Protein AF-A0A661XHS4-F1 (afdb_monomer)

Secondary structure (DSSP, 8-state):
-B------TTGGG--------GGGS-HHHHHHHHHHHTTSTTEEEEEGGGSSS-TT-SEEEEEEETTTTEEEEEEE----SHHHHHHHHHHHH--HHHHHHHHHHHHHHHHHHHHHHHHHHHHHHHHHHHTTPPSEEEE-TT-TTSEEEE----S-PPB-HHHHHHHHHHHHHHSEEEEEETTTEEEEEEE-SSHHHHHHHHHHHHHHHIIIII-GGGGGTPPPPTTHHHHHHHSPPEEGGGGGG-TTPPPGGG-SS-HHHHHHHHTTSEEEEEEE-HHHHHHHHHHTT--EEEPPHHHHHHHHHTTGGGGTBPPBTTB-EEEEETTEEEE-BHHHHHHHHTS-B-HHHHHHHHHHHHHTT-

Foldseek 3Di:
DADFADPALQQLQADFDDDDDPVPDPVVVLVVVQVVQVVDVQKHKDQCVPDSGHPLAGIWMWGADPVVRDIDIDGHHDDDDDLVVLLVVLVVVVDPVSVVVNCVVQNPNSVVVNVVVVLSVQLVVQSVCSSPDDFAWAQRSVHNVDIDGHFDPPQDWDFCLVVVQVQQVVCVVVQKGWDDFLLFKIKIKGQPPDVVRVVVSLLVSLVVCCCSPVPVCVVVVDDDDPCVVVVSVPQDWDWLVVCVSPPLFDPLVPRPHDPVVSVCCVVVSMIMIMGGHVVSLCVSLVVVVWNKDKDDLVVLVVCVVVCVVVVFFDDDPSIWMWTDQPPDIYTHGNNLVCCVRNVRTGSNSSSVVVVSSSVSVD

pLDDT: mean 84.96, std 13.33, range [40.88, 98.56]

Mean predicted aligned error: 8.97 Å

Sequence (362 aa):
MNVGMDRSNVRKVFKGPKYGDLVHQNIESVLTYVSEVNKDPNEIAIPLDFCSFSPICDILKISYSESDNVRHISFIAMKSGKVNYEMLETIDTGTRDAYLRFFDIYGKKGIKQMERFFRQKMILEKSQKLINAKPGVYENPLNPKESLIIAANEAQVHYFSDKVAQLIEKADQNEFAVDEVDNCLVIGAINAEDEKMLMLGKYDVRLYVYHSFINPETLDGAPYPPDLPEILSTIKLIDWREGFGSVILEPITLRHIPDQHLIDLLLGRKMLKFFFNPQRFVALCNDNGLKANFTTTKESNRLRSSGSTKKGLVDFDGQFIHFSFGDTTCTFAEETFHEMLFNWVRPISIIELIKQISLLRE

Structure (mmCIF, N/CA/C/O backbone):
data_AF-A0A661XHS4-F1
#
_entry.id   AF-A0A661XHS4-F1
#
loop_
_atom_site.group_PDB
_atom_site.id
_atom_site.type_symbol
_atom_site.label_atom_id
_atom_site.label_alt_id
_atom_site.label_comp_id
_atom_site.label_asym_id
_atom_site.label_entity_id
_atom_site.label_seq_id
_atom_site.pdbx_PDB_ins_code
_atom_site.Cartn_x
_atom_site.Cartn_y
_atom_site.Cartn_z
_atom_site.occupancy
_atom_site.B_iso_or_equiv
_atom_site.auth_seq_id
_atom_site.auth_comp_id
_atom_site.auth_asym_id
_atom_site.auth_atom_id
_atom_site.pdbx_PDB_model_num
ATOM 1 N N . MET A 1 1 ? 18.263 1.023 6.258 1.00 44.94 1 MET A N 1
ATOM 2 C CA . MET A 1 1 ? 17.953 0.332 4.984 1.00 44.94 1 MET A CA 1
ATOM 3 C C . MET A 1 1 ? 16.445 0.189 4.904 1.00 44.94 1 MET A C 1
ATOM 5 O O . MET A 1 1 ? 15.862 -0.106 5.942 1.00 44.94 1 MET A O 1
ATOM 9 N N . ASN A 1 2 ? 15.830 0.427 3.745 1.00 40.88 2 ASN A N 1
ATOM 10 C CA . ASN A 1 2 ? 14.377 0.291 3.593 1.00 40.88 2 ASN A CA 1
ATOM 11 C C . ASN A 1 2 ? 14.059 -1.175 3.298 1.00 40.88 2 ASN A C 1
ATOM 13 O O . ASN A 1 2 ? 14.728 -1.789 2.464 1.00 40.88 2 ASN A O 1
ATOM 17 N N . VAL A 1 3 ? 13.090 -1.743 4.010 1.00 43.62 3 VAL A N 1
ATOM 18 C CA . VAL A 1 3 ? 12.570 -3.080 3.716 1.00 43.62 3 VAL A CA 1
ATOM 19 C C . VAL A 1 3 ? 11.276 -2.890 2.943 1.00 43.62 3 VAL A C 1
ATOM 21 O O . VAL A 1 3 ? 10.225 -2.703 3.541 1.00 43.62 3 VAL A O 1
ATOM 24 N N . GLY A 1 4 ? 11.382 -2.883 1.615 1.00 45.38 4 GLY A N 1
ATOM 25 C CA . GLY A 1 4 ? 10.229 -3.024 0.733 1.00 45.38 4 GLY A CA 1
ATOM 26 C C . GLY A 1 4 ? 9.959 -4.508 0.502 1.00 45.38 4 GLY A C 1
ATOM 27 O O . GLY A 1 4 ? 10.885 -5.260 0.192 1.00 45.38 4 GLY A O 1
ATOM 28 N N . MET A 1 5 ? 8.712 -4.935 0.679 1.00 50.12 5 MET A N 1
ATOM 29 C CA . MET A 1 5 ? 8.265 -6.280 0.313 1.00 50.12 5 MET A CA 1
ATOM 30 C C . MET A 1 5 ? 7.688 -6.250 -1.091 1.00 50.12 5 MET A C 1
ATOM 32 O O . MET A 1 5 ? 6.797 -5.455 -1.378 1.00 50.12 5 MET A O 1
ATOM 36 N N . ASP A 1 6 ? 8.183 -7.121 -1.967 1.00 49.69 6 ASP A N 1
ATOM 37 C CA . ASP A 1 6 ? 7.707 -7.189 -3.343 1.00 49.69 6 ASP A CA 1
ATOM 38 C C . ASP A 1 6 ? 7.223 -8.601 -3.688 1.00 49.69 6 ASP A C 1
ATOM 40 O O . ASP A 1 6 ? 8.016 -9.535 -3.817 1.00 49.69 6 ASP A O 1
ATOM 44 N N . ARG A 1 7 ? 5.900 -8.740 -3.832 1.00 50.38 7 ARG A N 1
ATOM 45 C CA . ARG A 1 7 ? 5.213 -9.989 -4.200 1.00 50.38 7 ARG A CA 1
ATOM 46 C C . ARG A 1 7 ? 5.146 -10.233 -5.703 1.00 50.38 7 ARG A C 1
ATOM 48 O O . ARG A 1 7 ? 4.702 -11.300 -6.117 1.00 50.38 7 ARG A O 1
ATOM 55 N N . SER A 1 8 ? 5.546 -9.267 -6.531 1.00 52.97 8 SER A N 1
ATOM 56 C CA . SER A 1 8 ? 5.466 -9.412 -7.981 1.00 52.97 8 SER A CA 1
ATOM 57 C C . SER A 1 8 ? 6.845 -9.335 -8.619 1.00 52.97 8 SER A C 1
ATOM 59 O O . SER A 1 8 ? 7.684 -8.497 -8.295 1.00 52.97 8 SER A O 1
ATOM 61 N N . ASN A 1 9 ? 7.056 -10.166 -9.628 1.00 48.72 9 ASN A N 1
ATOM 62 C CA . ASN A 1 9 ? 8.281 -10.122 -10.412 1.00 48.72 9 ASN A CA 1
ATOM 63 C C . ASN A 1 9 ? 8.428 -8.824 -11.236 1.00 48.72 9 ASN A C 1
ATOM 65 O O . ASN A 1 9 ? 9.534 -8.496 -11.659 1.00 48.72 9 ASN A O 1
ATOM 69 N N . VAL A 1 10 ? 7.336 -8.072 -11.436 1.00 50.47 10 VAL A N 1
ATOM 70 C CA . VAL A 1 10 ? 7.267 -6.885 -12.309 1.00 50.47 10 VAL A CA 1
ATOM 71 C C . VAL A 1 10 ? 7.487 -5.564 -11.549 1.00 50.47 10 VAL A C 1
ATOM 73 O O . VAL A 1 10 ? 8.051 -4.624 -12.106 1.00 50.47 10 VAL A O 1
ATOM 76 N N . ARG A 1 11 ? 7.119 -5.473 -10.264 1.00 52.72 11 ARG A N 1
ATOM 77 C CA . ARG A 1 11 ? 7.291 -4.263 -9.422 1.00 52.72 11 ARG A CA 1
ATOM 78 C C . ARG A 1 11 ? 8.763 -3.863 -9.222 1.00 52.72 11 ARG A C 1
ATOM 80 O O . ARG A 1 11 ? 9.046 -2.670 -9.171 1.00 52.72 11 ARG A O 1
ATOM 87 N N . LYS A 1 12 ? 9.716 -4.803 -9.283 1.00 55.41 12 LYS A N 1
ATOM 88 C CA . LYS A 1 12 ? 11.186 -4.557 -9.263 1.00 55.41 12 LYS A CA 1
ATOM 89 C C . LYS A 1 12 ? 11.693 -3.664 -10.396 1.00 55.41 12 LYS A C 1
ATOM 91 O O . LYS A 1 12 ? 12.846 -3.233 -10.400 1.00 55.41 12 LYS A O 1
ATOM 96 N N . VAL A 1 13 ? 10.843 -3.430 -11.388 1.00 53.72 13 VAL A N 1
ATOM 97 C CA . VAL A 1 13 ? 11.134 -2.614 -12.556 1.00 53.72 13 VAL A CA 1
ATOM 98 C C . VAL A 1 13 ? 10.676 -1.166 -12.339 1.00 53.72 13 VAL A C 1
ATOM 100 O O . VAL A 1 13 ? 11.161 -0.287 -13.042 1.00 53.72 13 VAL A O 1
ATOM 103 N N . PHE A 1 14 ? 9.799 -0.884 -11.367 1.00 54.88 14 PHE A N 1
ATOM 104 C CA . PHE A 1 14 ? 9.148 0.411 -11.137 1.00 54.88 14 PHE A CA 1
ATOM 105 C C . PHE A 1 14 ? 10.112 1.551 -10.740 1.00 54.88 14 PHE A C 1
ATOM 107 O O . PHE A 1 14 ? 11.071 1.349 -10.001 1.00 54.88 14 PHE A O 1
ATOM 114 N N . LYS A 1 15 ? 9.860 2.778 -11.229 1.00 54.12 15 LYS A N 1
ATOM 115 C CA . LYS A 1 15 ? 10.750 3.949 -11.053 1.00 54.12 15 LYS A CA 1
ATOM 116 C C . LYS A 1 15 ? 10.073 5.183 -10.436 1.00 54.12 15 LYS A C 1
ATOM 118 O O . LYS A 1 15 ? 10.659 6.266 -10.447 1.00 54.12 15 LYS A O 1
ATOM 123 N N . GLY A 1 16 ? 8.859 5.065 -9.910 1.00 51.91 16 GLY A N 1
ATOM 124 C CA . GLY A 1 16 ? 8.064 6.250 -9.580 1.00 51.91 16 GLY A CA 1
ATOM 125 C C . GLY A 1 16 ? 7.388 6.827 -10.829 1.00 51.91 16 GLY A C 1
ATOM 126 O O . GLY A 1 16 ? 7.89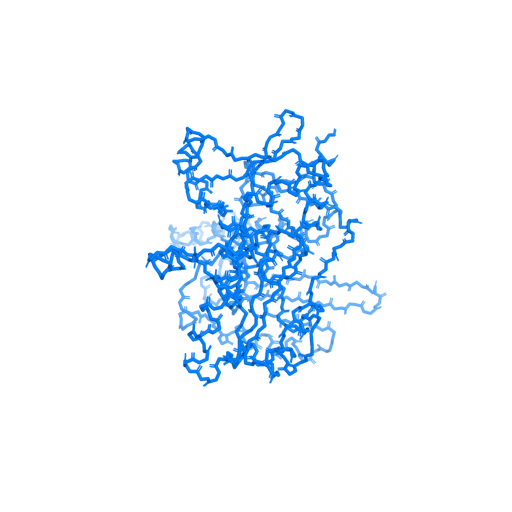6 6.639 -11.943 1.00 51.91 16 GLY A O 1
ATOM 127 N N . PRO A 1 17 ? 6.273 7.560 -10.680 1.00 47.16 17 PRO A N 1
ATOM 128 C CA . PRO A 1 17 ? 5.723 8.322 -11.787 1.00 47.16 17 PRO A CA 1
ATOM 129 C C . PRO A 1 17 ? 6.776 9.328 -12.251 1.00 47.16 17 PRO A C 1
ATOM 131 O O . PRO A 1 17 ? 7.331 10.105 -11.469 1.00 47.16 17 PRO A O 1
ATOM 134 N N . LYS A 1 18 ? 7.079 9.307 -13.546 1.00 49.72 18 LYS A N 1
ATOM 135 C CA . LYS A 1 18 ? 7.902 10.342 -14.157 1.00 49.72 18 LYS A CA 1
ATOM 136 C C . LYS A 1 18 ? 7.344 10.730 -15.508 1.00 49.72 18 LYS A C 1
ATOM 138 O O . LYS A 1 18 ? 8.062 10.648 -16.496 1.00 49.72 18 LYS A O 1
ATOM 143 N N . TYR A 1 19 ? 6.082 11.146 -15.544 1.00 52.75 19 TYR A N 1
ATOM 144 C CA 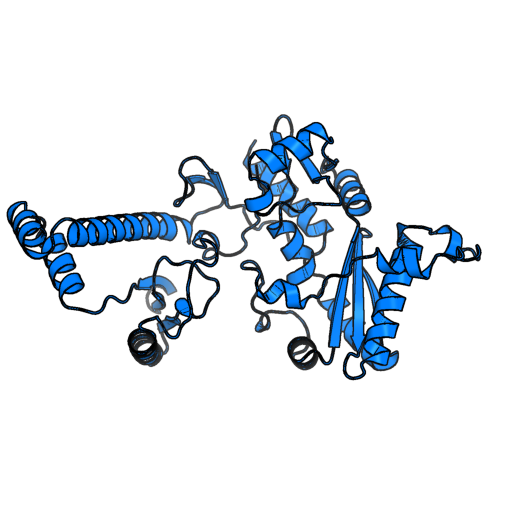. TYR A 1 19 ? 5.442 11.480 -16.806 1.00 52.75 19 TYR A CA 1
ATOM 145 C C . TYR A 1 19 ? 4.517 12.684 -16.725 1.00 52.75 19 TYR A C 1
ATOM 147 O O . TYR A 1 19 ? 3.862 12.915 -15.714 1.00 52.75 19 TYR A O 1
ATOM 155 N N . GLY A 1 20 ? 4.553 13.459 -17.811 1.00 56.84 20 GLY A N 1
ATOM 156 C CA . GLY A 1 20 ? 3.547 14.458 -18.141 1.00 56.84 20 GLY A CA 1
ATOM 157 C C . GLY A 1 20 ? 2.349 13.808 -18.827 1.00 56.84 20 GLY A C 1
ATOM 158 O O . GLY A 1 20 ? 2.354 12.606 -19.099 1.00 56.84 20 GLY A O 1
ATOM 159 N N . ASP A 1 21 ? 1.340 14.622 -19.101 1.00 61.00 21 ASP A N 1
ATOM 160 C CA . ASP A 1 21 ? 0.020 14.184 -19.546 1.00 61.00 21 ASP A CA 1
ATOM 161 C C . ASP A 1 21 ? 0.058 13.264 -20.781 1.00 61.00 21 ASP A C 1
ATOM 163 O O . ASP A 1 21 ? 0.827 13.491 -21.719 1.00 61.00 21 ASP A O 1
ATOM 167 N N . LEU A 1 22 ? -0.816 12.247 -20.802 1.00 67.56 22 LEU A N 1
ATOM 168 C CA . LEU A 1 22 ? -0.978 11.292 -21.916 1.00 67.56 22 LEU A CA 1
ATOM 169 C C . LEU A 1 22 ? -1.172 11.985 -23.273 1.00 67.56 22 LEU A C 1
ATOM 171 O O . LEU A 1 22 ? -0.738 11.470 -24.298 1.00 67.56 22 LEU A O 1
ATOM 175 N N . VAL A 1 23 ? -1.766 13.184 -23.275 1.00 68.56 23 VAL A N 1
ATOM 176 C CA . VAL A 1 23 ? -1.963 14.026 -24.469 1.00 68.56 23 VAL A CA 1
ATOM 177 C C . VAL A 1 23 ? -0.649 14.402 -25.169 1.00 68.56 23 VAL A C 1
ATOM 179 O O . VAL A 1 23 ? -0.644 14.761 -26.343 1.00 68.56 23 VAL A O 1
ATOM 182 N N . HIS A 1 24 ? 0.482 14.318 -24.467 1.00 70.38 24 HIS A N 1
ATOM 183 C CA . HIS A 1 24 ? 1.811 14.608 -25.002 1.00 70.38 24 HIS A CA 1
ATOM 184 C C . HIS A 1 24 ? 2.598 13.349 -25.395 1.00 70.38 24 HIS A C 1
ATOM 186 O O . HIS A 1 24 ? 3.785 13.445 -25.717 1.00 70.38 24 HIS A O 1
ATOM 192 N N . GLN A 1 25 ? 1.967 12.174 -25.362 1.00 74.44 25 GLN A N 1
ATOM 193 C CA . GLN A 1 25 ? 2.596 10.886 -25.649 1.00 74.44 25 GLN A CA 1
ATOM 194 C C . GLN A 1 25 ? 2.092 10.299 -26.977 1.00 74.44 25 GLN A C 1
ATOM 196 O O . GLN A 1 25 ? 1.009 10.632 -27.453 1.00 74.44 25 GLN A O 1
ATOM 201 N N . ASN A 1 26 ? 2.881 9.415 -27.601 1.00 77.69 26 ASN A N 1
ATOM 202 C CA . ASN A 1 26 ? 2.528 8.762 -28.872 1.00 77.69 26 ASN A CA 1
ATOM 203 C C . ASN A 1 26 ? 1.569 7.575 -28.654 1.00 77.69 26 ASN A C 1
ATOM 205 O O . ASN A 1 26 ? 1.864 6.432 -29.015 1.00 77.69 26 ASN A O 1
ATOM 209 N N . ILE A 1 27 ? 0.432 7.853 -28.020 1.00 84.00 27 ILE A N 1
ATOM 210 C CA . ILE A 1 27 ? -0.470 6.825 -27.503 1.00 84.00 27 ILE A CA 1
ATOM 211 C C . ILE A 1 27 ? -1.186 6.046 -28.611 1.00 84.00 27 ILE A C 1
ATOM 213 O O . ILE A 1 27 ? -1.417 4.849 -28.477 1.00 84.00 27 ILE A O 1
ATOM 217 N N . GLU A 1 28 ? -1.465 6.682 -29.749 1.00 86.88 28 GLU A N 1
ATOM 218 C CA . GLU A 1 28 ? -2.137 6.041 -30.887 1.00 86.88 28 GLU A CA 1
ATOM 219 C C . GLU A 1 28 ? -1.307 4.894 -31.477 1.00 86.88 28 GLU A C 1
ATOM 221 O O . GLU A 1 28 ? -1.837 3.816 -31.754 1.00 86.88 28 GLU A O 1
ATOM 226 N N . SER A 1 29 ? 0.010 5.091 -31.616 1.00 86.06 29 SER A N 1
ATOM 227 C CA . SER A 1 29 ? 0.913 4.042 -32.113 1.00 86.06 29 SER A CA 1
ATOM 228 C C . SER A 1 29 ? 0.974 2.855 -31.149 1.00 86.06 29 SER A C 1
ATOM 230 O O . SER A 1 29 ? 1.003 1.703 -31.580 1.00 86.06 29 SER A O 1
ATOM 232 N N . VAL A 1 30 ? 0.975 3.141 -29.843 1.00 88.00 30 VAL A N 1
ATOM 233 C CA . VAL A 1 30 ? 0.976 2.132 -28.779 1.00 88.00 30 VAL A CA 1
ATOM 234 C C . VAL A 1 30 ? -0.319 1.319 -28.810 1.00 88.00 30 VAL A C 1
ATOM 236 O O . VAL A 1 30 ? -0.269 0.093 -28.875 1.00 88.00 30 VAL A O 1
ATOM 239 N N . LEU A 1 31 ? -1.474 1.988 -28.837 1.00 90.06 31 LEU A N 1
ATOM 240 C CA . LEU A 1 31 ? -2.786 1.338 -28.875 1.00 90.06 31 LEU A CA 1
ATOM 241 C C . LEU A 1 31 ? -2.987 0.503 -30.143 1.00 90.06 31 LEU A C 1
ATOM 243 O O . LEU A 1 31 ? -3.529 -0.597 -30.065 1.00 90.06 31 LEU A O 1
ATOM 247 N N . THR A 1 32 ? -2.510 0.988 -31.291 1.00 92.06 32 THR A N 1
ATOM 248 C CA . THR A 1 32 ? -2.575 0.245 -32.559 1.00 92.06 32 THR A CA 1
ATOM 249 C C . THR A 1 32 ? -1.797 -1.066 -32.466 1.00 92.06 32 THR A C 1
ATOM 251 O O . THR A 1 32 ? -2.332 -2.122 -32.797 1.00 92.06 32 THR A O 1
ATOM 254 N N . TYR A 1 33 ? -0.558 -1.022 -31.964 1.00 91.94 33 TYR A N 1
ATOM 255 C CA . TYR A 1 33 ? 0.254 -2.226 -31.776 1.00 91.94 33 TYR A CA 1
ATOM 256 C C . TYR A 1 33 ? -0.395 -3.200 -30.786 1.00 91.94 33 TYR A C 1
ATOM 258 O O . TYR A 1 33 ? -0.509 -4.390 -31.071 1.00 91.94 33 TYR A O 1
ATOM 266 N N . VAL A 1 34 ? -0.845 -2.692 -29.634 1.00 92.50 34 VAL A N 1
ATOM 267 C CA . VAL A 1 34 ? -1.517 -3.494 -28.602 1.00 92.50 34 VAL A CA 1
ATOM 268 C C . VAL A 1 34 ? -2.748 -4.196 -29.170 1.00 92.50 34 VAL A C 1
ATOM 270 O O . VAL A 1 34 ? -2.923 -5.392 -28.956 1.00 92.50 34 VAL A O 1
ATOM 273 N N . SER A 1 35 ? -3.584 -3.470 -29.916 1.00 93.50 35 SER A N 1
ATOM 274 C CA . SER A 1 35 ? -4.792 -4.030 -30.520 1.00 93.50 35 SER A CA 1
ATOM 275 C C . SER A 1 35 ? -4.488 -5.099 -31.562 1.00 93.50 35 SER A C 1
ATOM 277 O O . SER A 1 35 ? -5.317 -5.985 -31.740 1.00 93.50 35 SER A O 1
ATOM 279 N N . GLU A 1 36 ? -3.362 -5.010 -32.272 1.00 94.25 36 GLU A N 1
ATOM 280 C CA . GLU A 1 36 ? -2.962 -6.029 -33.241 1.00 94.25 36 GLU A CA 1
ATOM 281 C C . GLU A 1 36 ? -2.479 -7.300 -32.541 1.00 94.25 36 GLU A C 1
ATOM 283 O O . GLU A 1 36 ? -2.953 -8.385 -32.859 1.00 94.25 36 GLU A O 1
ATOM 288 N N . VAL A 1 37 ? -1.594 -7.162 -31.547 1.00 93.50 37 VAL A N 1
ATOM 289 C CA . VAL A 1 37 ? -1.070 -8.301 -30.777 1.00 93.50 37 VAL A CA 1
ATOM 290 C C . VAL A 1 37 ? -2.188 -9.037 -30.039 1.00 93.50 37 VAL A C 1
ATOM 292 O O . VAL A 1 37 ? -2.245 -10.259 -30.084 1.00 93.50 37 VAL A O 1
ATOM 295 N N . ASN A 1 38 ? -3.128 -8.308 -29.432 1.00 93.75 38 ASN A N 1
ATOM 296 C CA . ASN A 1 38 ? -4.231 -8.898 -28.663 1.00 93.75 38 ASN A CA 1
ATOM 297 C C . ASN A 1 38 ? -5.284 -9.629 -29.517 1.00 93.75 38 ASN A C 1
ATOM 299 O O . ASN A 1 38 ? -6.257 -10.140 -28.965 1.00 93.75 38 ASN A O 1
ATOM 303 N N . LYS A 1 39 ? -5.139 -9.670 -30.850 1.00 95.12 39 LYS A N 1
ATOM 304 C CA . LYS A 1 39 ? -5.953 -10.548 -31.708 1.00 95.12 39 LYS A CA 1
ATOM 305 C C . LYS A 1 39 ? -5.531 -12.011 -31.596 1.00 95.12 39 LYS A C 1
ATOM 307 O O . LYS A 1 39 ? -6.350 -12.885 -31.872 1.00 95.12 39 LYS A O 1
ATOM 312 N N . ASP A 1 40 ? -4.275 -12.271 -31.236 1.00 92.94 40 ASP A N 1
ATOM 313 C CA . ASP A 1 40 ? -3.778 -13.622 -31.004 1.00 92.94 40 ASP A CA 1
ATOM 314 C C . ASP A 1 40 ? -4.178 -14.080 -29.589 1.00 92.94 40 ASP A C 1
ATOM 316 O O . ASP A 1 40 ? -3.799 -13.430 -28.614 1.00 92.94 40 ASP A O 1
ATOM 320 N N . PRO A 1 41 ? -4.924 -15.190 -29.432 1.00 90.56 41 PRO A N 1
ATOM 321 C CA . PRO A 1 41 ? -5.321 -15.691 -28.115 1.00 90.56 41 PRO A CA 1
ATOM 322 C C . PRO A 1 41 ? -4.142 -16.129 -27.230 1.00 90.56 41 PRO A C 1
ATOM 324 O O . PRO A 1 41 ? -4.313 -16.252 -26.017 1.00 90.56 41 PRO A O 1
ATOM 327 N N . ASN A 1 42 ? -2.960 -16.363 -27.807 1.00 90.88 42 ASN A N 1
ATOM 328 C CA . ASN A 1 42 ? -1.751 -16.741 -27.079 1.00 90.88 42 ASN A CA 1
ATOM 329 C C . ASN A 1 42 ? -0.874 -15.545 -26.701 1.00 90.88 42 ASN A C 1
ATOM 331 O O . ASN A 1 42 ? 0.166 -15.726 -26.061 1.00 90.88 42 ASN A O 1
ATOM 335 N N . GLU A 1 43 ? -1.263 -14.326 -27.073 1.00 91.81 43 GLU A N 1
ATOM 336 C CA . GLU A 1 43 ? -0.501 -13.123 -26.774 1.00 91.81 43 GLU A CA 1
ATOM 337 C C . GLU A 1 43 ? -1.353 -12.091 -26.040 1.00 91.81 43 GLU A C 1
ATOM 339 O O . GLU A 1 43 ? -2.532 -11.890 -26.308 1.00 91.81 43 GLU A O 1
ATOM 344 N N . ILE A 1 44 ? -0.727 -11.392 -25.098 1.00 92.62 44 ILE A N 1
ATOM 345 C CA . ILE A 1 44 ? -1.308 -10.210 -24.477 1.00 92.62 44 ILE A CA 1
ATOM 346 C C . ILE A 1 44 ? -0.271 -9.095 -24.430 1.00 92.62 44 ILE A C 1
ATOM 348 O O . ILE A 1 44 ? 0.812 -9.230 -23.865 1.00 92.62 44 ILE A O 1
ATOM 352 N N . ALA A 1 45 ? -0.613 -7.972 -25.038 1.00 91.06 45 ALA A N 1
ATOM 353 C CA . ALA A 1 45 ? 0.084 -6.709 -24.967 1.00 91.06 45 ALA A CA 1
ATOM 354 C C . ALA A 1 45 ? -0.686 -5.750 -24.053 1.00 91.06 45 ALA A C 1
ATOM 356 O O . ALA A 1 45 ? -1.900 -5.570 -24.171 1.00 91.06 45 ALA A O 1
ATOM 357 N N . ILE A 1 46 ? 0.043 -5.118 -23.139 1.00 86.81 46 ILE A N 1
ATOM 358 C CA . ILE A 1 46 ? -0.469 -4.171 -22.155 1.00 86.81 46 ILE A CA 1
ATOM 359 C C . ILE A 1 46 ? 0.287 -2.852 -22.346 1.00 86.81 46 ILE A C 1
ATOM 361 O O . ILE A 1 46 ? 1.515 -2.837 -22.209 1.00 86.81 46 ILE A O 1
ATOM 365 N N . PRO A 1 47 ? -0.407 -1.747 -22.662 1.00 86.31 47 PRO A N 1
ATOM 366 C CA . PRO A 1 47 ? 0.214 -0.436 -22.752 1.00 86.31 47 PRO A CA 1
ATOM 367 C C . PRO A 1 47 ? 0.571 0.051 -21.346 1.00 86.31 47 PRO A C 1
ATOM 369 O O . PRO A 1 47 ? -0.293 0.174 -20.479 1.00 86.31 47 PRO A O 1
ATOM 372 N N . LEU A 1 48 ? 1.852 0.320 -21.112 1.00 78.94 48 LEU A N 1
ATOM 373 C CA . LEU A 1 48 ? 2.365 0.689 -19.793 1.00 78.94 48 LEU A CA 1
ATOM 374 C C . LEU A 1 48 ? 2.241 2.184 -19.497 1.00 78.94 48 LEU A C 1
ATOM 376 O O . LEU A 1 48 ? 2.283 2.556 -18.328 1.00 78.94 48 LEU A O 1
ATOM 380 N N . ASP A 1 49 ? 2.024 3.020 -20.515 1.00 72.44 49 ASP A N 1
ATOM 381 C CA . ASP A 1 49 ? 1.824 4.469 -20.359 1.00 72.44 49 ASP A CA 1
ATOM 382 C C . ASP A 1 49 ? 0.573 4.817 -19.529 1.00 72.44 49 ASP A C 1
ATOM 384 O O . ASP A 1 49 ? 0.519 5.864 -18.886 1.00 72.44 49 ASP A O 1
ATOM 388 N N . PHE A 1 50 ? -0.420 3.920 -19.492 1.00 68.94 50 PHE A N 1
ATOM 389 C CA . PHE A 1 50 ? -1.621 4.051 -18.652 1.00 68.94 50 PHE A CA 1
ATOM 390 C C . PHE A 1 50 ? -1.445 3.483 -17.245 1.00 68.94 50 PHE A C 1
ATOM 392 O O . PHE A 1 50 ? -2.353 3.569 -16.418 1.00 68.94 50 PHE A O 1
ATOM 399 N N . CYS A 1 51 ? -0.311 2.849 -16.974 1.00 63.31 51 CYS A N 1
ATOM 400 C CA . CYS A 1 51 ? -0.057 2.218 -15.701 1.00 63.31 51 CYS A CA 1
ATOM 401 C C . CYS A 1 51 ? 0.873 3.079 -14.853 1.00 63.31 51 CYS A C 1
ATOM 403 O O . CYS A 1 51 ? 1.778 3.748 -15.343 1.00 63.31 51 CYS A O 1
ATOM 405 N N . SER A 1 52 ? 0.762 2.936 -13.537 1.00 54.38 52 SER A N 1
ATOM 406 C CA . SER A 1 52 ? 1.805 3.358 -12.604 1.00 54.38 52 SER A CA 1
ATOM 407 C C . SER A 1 52 ? 3.052 2.464 -12.697 1.00 54.38 52 SER A C 1
ATOM 409 O O . SER A 1 52 ? 3.815 2.407 -11.750 1.00 54.38 52 SER A O 1
ATOM 411 N N . PHE A 1 53 ? 3.285 1.735 -13.795 1.00 55.12 53 PHE A N 1
ATOM 412 C CA . PHE A 1 53 ? 4.468 0.896 -13.986 1.00 55.12 53 PHE A CA 1
ATOM 413 C C . PHE A 1 53 ? 5.613 1.685 -14.637 1.00 55.12 53 PHE A C 1
ATOM 415 O O . PHE A 1 53 ? 5.499 2.852 -15.002 1.00 55.12 53 PHE A O 1
ATOM 422 N N . SER A 1 54 ? 6.792 1.070 -14.668 1.00 55.41 54 SER A N 1
ATOM 423 C CA . SER A 1 54 ? 8.042 1.761 -14.961 1.00 55.41 54 SER A CA 1
ATOM 424 C C . SER A 1 54 ? 8.125 2.407 -16.352 1.00 55.41 54 SER A C 1
ATOM 426 O O . SER A 1 54 ? 7.775 1.759 -17.335 1.00 55.41 54 SER A O 1
ATOM 428 N N . PRO A 1 55 ? 8.790 3.572 -16.468 1.00 57.38 55 PRO A N 1
ATOM 429 C CA . PRO A 1 55 ? 9.216 4.211 -17.712 1.00 57.38 55 PRO A CA 1
ATOM 430 C C . PRO A 1 55 ? 10.156 3.451 -18.662 1.00 57.38 55 PRO A C 1
ATOM 432 O O . PRO A 1 55 ? 10.868 4.094 -19.445 1.00 57.38 55 PRO A O 1
ATOM 435 N N . ILE A 1 56 ? 10.346 2.141 -18.508 1.00 63.72 56 ILE A N 1
ATOM 436 C CA . ILE A 1 56 ? 11.390 1.442 -19.276 1.00 63.72 56 ILE A CA 1
ATOM 437 C C . ILE A 1 56 ? 10.973 1.278 -20.734 1.00 63.72 56 ILE A C 1
ATOM 439 O O . ILE A 1 56 ? 11.817 1.394 -21.625 1.00 63.72 56 ILE A O 1
ATOM 443 N N . CYS A 1 57 ? 9.689 1.051 -20.970 1.00 72.94 57 CYS A N 1
ATOM 444 C CA . CYS A 1 57 ? 9.124 0.789 -22.280 1.00 72.94 57 CYS A CA 1
ATOM 445 C C . CYS A 1 57 ? 7.644 1.175 -22.304 1.00 72.94 57 CYS A C 1
ATOM 447 O O . CYS A 1 57 ? 7.039 1.367 -21.251 1.00 72.94 57 CYS A O 1
ATOM 449 N N . ASP A 1 58 ? 7.073 1.223 -23.500 1.00 80.31 58 ASP A N 1
ATOM 450 C CA . ASP A 1 58 ? 5.704 1.694 -23.709 1.00 80.31 58 ASP A CA 1
ATOM 451 C C . ASP A 1 58 ? 4.705 0.519 -23.647 1.00 80.31 58 ASP A C 1
ATOM 453 O O . ASP A 1 58 ? 3.530 0.702 -23.341 1.00 80.31 58 ASP A O 1
ATOM 457 N N . ILE A 1 59 ? 5.166 -0.717 -23.900 1.00 86.00 59 ILE A N 1
ATOM 458 C CA . ILE A 1 59 ? 4.323 -1.919 -23.979 1.00 86.00 59 ILE A CA 1
ATOM 459 C C . ILE A 1 59 ? 4.989 -3.105 -23.267 1.00 86.00 59 ILE A C 1
ATOM 461 O O . ILE A 1 59 ? 6.163 -3.406 -23.494 1.00 86.00 59 ILE A O 1
ATOM 465 N N . LEU A 1 60 ? 4.220 -3.815 -22.442 1.00 85.31 60 LEU A N 1
ATOM 466 C CA . LEU A 1 60 ? 4.537 -5.149 -21.930 1.00 85.31 60 LEU A CA 1
ATOM 467 C C . LEU A 1 60 ? 3.819 -6.181 -22.797 1.00 85.31 60 LEU A C 1
ATOM 469 O O . LEU A 1 60 ? 2.599 -6.149 -22.884 1.00 85.31 60 LEU A O 1
ATOM 473 N N . LYS A 1 61 ? 4.555 -7.108 -23.402 1.00 88.50 61 LYS A N 1
ATOM 474 C CA . LYS A 1 61 ? 4.008 -8.229 -24.166 1.00 88.50 61 LYS A CA 1
ATOM 475 C C . LYS A 1 61 ? 4.294 -9.539 -23.437 1.00 88.50 61 LYS A C 1
ATOM 477 O O . LYS A 1 61 ? 5.434 -9.805 -23.059 1.00 88.50 61 LYS A O 1
ATOM 482 N N . ILE A 1 62 ? 3.269 -10.357 -23.258 1.00 86.75 62 ILE A N 1
ATOM 483 C CA . ILE A 1 62 ? 3.357 -11.703 -22.703 1.00 86.75 62 ILE A CA 1
ATOM 484 C C . ILE A 1 62 ? 2.858 -1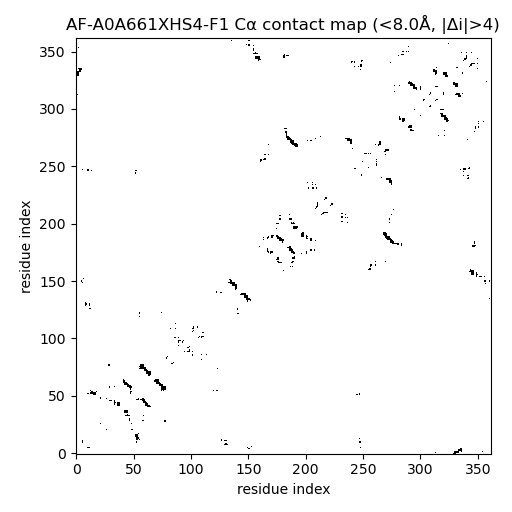2.655 -23.787 1.00 86.75 62 ILE A C 1
ATOM 486 O O . ILE A 1 62 ? 1.720 -12.532 -24.225 1.00 86.75 62 ILE A O 1
ATOM 490 N N . SER A 1 63 ? 3.704 -13.588 -24.210 1.00 89.56 63 SER A N 1
ATOM 491 C CA . SER A 1 63 ? 3.333 -14.653 -25.147 1.00 89.56 63 SER A CA 1
ATOM 492 C C . SER A 1 63 ? 3.347 -15.992 -24.422 1.00 89.56 63 SER A C 1
ATOM 494 O O . SER A 1 63 ? 4.249 -16.262 -23.621 1.00 89.56 63 SER A O 1
ATOM 496 N N . TYR A 1 64 ? 2.361 -16.833 -24.697 1.00 85.44 64 TYR A N 1
ATOM 497 C CA . TYR A 1 64 ? 2.284 -18.197 -24.199 1.00 85.44 64 TYR A CA 1
ATOM 498 C C . TYR A 1 64 ? 2.657 -19.176 -25.313 1.00 85.44 64 TYR A C 1
ATOM 500 O O . TYR A 1 64 ? 2.082 -19.142 -26.396 1.00 85.44 64 TYR A O 1
ATOM 508 N N . SER A 1 65 ? 3.640 -20.036 -25.047 1.00 83.94 65 SER A N 1
ATOM 509 C CA . SER A 1 65 ? 3.993 -21.146 -25.934 1.00 83.94 65 SER A CA 1
ATOM 510 C C . SER A 1 65 ? 3.366 -22.426 -25.390 1.00 83.94 65 SER A C 1
ATOM 512 O O . SER A 1 65 ? 3.792 -22.916 -24.342 1.00 83.94 65 SER A O 1
ATOM 514 N N . GLU A 1 66 ? 2.368 -22.978 -26.088 1.00 77.62 66 GLU A N 1
ATOM 515 C CA . GLU A 1 66 ? 1.768 -24.273 -25.730 1.00 77.62 66 GLU A CA 1
ATOM 516 C C . GLU A 1 66 ? 2.788 -25.417 -25.796 1.00 77.62 66 GLU A C 1
ATOM 518 O O . GLU A 1 66 ? 2.748 -26.317 -24.958 1.00 77.62 66 GLU A O 1
ATOM 523 N N . SER A 1 67 ? 3.731 -25.376 -26.748 1.00 78.25 67 SER A N 1
ATOM 524 C CA . SER A 1 67 ? 4.720 -26.447 -26.937 1.00 78.25 67 SER A CA 1
ATOM 525 C C . SER A 1 67 ? 5.681 -26.577 -25.761 1.00 78.25 67 SER A C 1
ATOM 527 O O . SER A 1 67 ? 6.096 -27.686 -25.430 1.00 78.25 67 SER A O 1
ATOM 529 N N . ASP A 1 68 ? 6.002 -25.456 -25.115 1.00 75.31 68 ASP A N 1
ATOM 530 C CA . ASP A 1 68 ? 6.971 -25.414 -24.019 1.00 75.31 68 ASP A CA 1
ATOM 531 C C . ASP A 1 68 ? 6.299 -25.206 -22.654 1.00 75.31 68 ASP A C 1
ATOM 533 O O . ASP A 1 68 ? 6.945 -25.342 -21.616 1.00 75.31 68 ASP A O 1
ATOM 537 N N . ASN A 1 69 ? 5.002 -24.876 -22.633 1.00 76.38 69 ASN A N 1
ATOM 538 C CA . ASN A 1 69 ? 4.265 -24.419 -21.452 1.00 76.38 69 ASN A CA 1
ATOM 539 C C . ASN A 1 69 ? 4.988 -23.266 -20.717 1.00 76.38 69 ASN A C 1
ATOM 541 O O . ASN A 1 69 ? 4.955 -23.156 -19.487 1.00 76.38 69 ASN A O 1
ATOM 545 N N . VAL A 1 70 ? 5.673 -22.404 -21.478 1.00 75.06 70 VAL A N 1
ATOM 546 C CA . VAL A 1 70 ? 6.460 -21.274 -20.966 1.00 75.06 70 VAL A CA 1
ATOM 547 C C . VAL A 1 70 ? 5.810 -19.954 -21.369 1.00 75.06 70 VAL A C 1
ATOM 549 O O . VAL A 1 70 ? 5.337 -19.770 -22.490 1.00 75.06 70 VAL A O 1
ATOM 552 N N . ARG A 1 71 ? 5.818 -19.003 -20.430 1.00 79.00 71 ARG A N 1
ATOM 553 C CA . ARG A 1 71 ? 5.450 -17.606 -20.677 1.00 79.00 71 ARG A CA 1
ATOM 554 C C . ARG A 1 71 ? 6.695 -16.809 -21.042 1.00 79.00 71 ARG A C 1
ATOM 556 O O . ARG A 1 71 ? 7.641 -16.736 -20.256 1.00 79.00 71 ARG A O 1
ATOM 563 N N . HIS A 1 72 ? 6.668 -16.163 -22.196 1.00 81.81 72 HIS A N 1
ATOM 564 C CA . HIS A 1 72 ? 7.713 -15.255 -22.645 1.00 81.81 72 HIS A CA 1
ATOM 565 C C . HIS A 1 72 ? 7.297 -13.816 -22.364 1.00 81.81 72 HIS A C 1
ATOM 567 O O . HIS A 1 72 ? 6.251 -13.367 -22.822 1.00 81.81 72 HIS A O 1
ATOM 573 N N . ILE A 1 73 ? 8.123 -13.090 -21.610 1.00 79.00 73 ILE A N 1
ATOM 574 C CA . ILE A 1 73 ? 7.877 -11.690 -21.258 1.00 79.00 73 ILE A CA 1
ATOM 575 C C . ILE A 1 73 ? 8.812 -10.801 -22.076 1.00 79.00 73 ILE A C 1
ATOM 577 O O . ILE A 1 73 ? 10.035 -10.901 -21.968 1.00 79.00 73 ILE A O 1
ATOM 581 N N . SER A 1 74 ? 8.225 -9.910 -22.868 1.00 81.88 74 SER A N 1
ATOM 582 C CA . SER A 1 74 ? 8.923 -8.947 -23.715 1.00 81.88 74 SER A CA 1
ATOM 583 C C . SER A 1 74 ? 8.503 -7.526 -23.359 1.00 81.88 74 SER A C 1
ATOM 585 O O . SER A 1 74 ? 7.333 -7.246 -23.122 1.00 81.88 74 SER A O 1
ATOM 587 N N . PHE A 1 75 ? 9.462 -6.611 -23.347 1.00 78.62 75 PHE A N 1
ATOM 588 C CA . PHE A 1 75 ? 9.226 -5.189 -23.115 1.00 78.62 75 PHE A CA 1
ATOM 589 C C . PHE A 1 75 ? 9.556 -4.433 -24.394 1.00 78.62 75 PHE A C 1
ATOM 591 O O . PHE A 1 75 ? 10.651 -4.584 -24.936 1.00 78.62 75 PHE A O 1
ATOM 598 N N . ILE A 1 76 ? 8.610 -3.640 -24.884 1.00 81.88 76 ILE A N 1
ATOM 599 C CA . ILE A 1 76 ? 8.671 -3.025 -26.208 1.00 81.88 76 ILE A CA 1
ATOM 600 C C . ILE A 1 76 ? 8.586 -1.512 -26.047 1.00 81.88 76 ILE A C 1
ATOM 602 O O . ILE A 1 76 ? 7.607 -0.972 -25.536 1.00 81.88 76 ILE A O 1
ATOM 606 N N . ALA A 1 77 ? 9.645 -0.821 -26.463 1.00 79.25 77 ALA A N 1
ATOM 607 C CA . ALA A 1 77 ? 9.671 0.632 -26.548 1.00 79.25 77 ALA A CA 1
ATOM 608 C C . ALA A 1 77 ? 9.325 1.052 -27.982 1.00 79.25 77 ALA A C 1
ATOM 610 O O . ALA A 1 77 ? 10.088 0.801 -28.915 1.00 79.25 77 ALA A O 1
ATOM 611 N N . MET A 1 78 ? 8.187 1.711 -28.148 1.00 81.69 78 MET A N 1
ATOM 612 C CA . MET A 1 78 ? 7.722 2.292 -29.394 1.00 81.69 78 MET A CA 1
ATOM 613 C C . MET A 1 78 ? 8.488 3.586 -29.679 1.00 81.69 78 MET A C 1
ATOM 615 O O . MET A 1 78 ? 8.338 4.620 -29.026 1.00 81.69 78 MET A O 1
ATOM 619 N N . LYS A 1 79 ? 9.333 3.548 -30.707 1.00 76.81 79 LYS A N 1
ATOM 620 C CA . LYS A 1 79 ? 9.996 4.738 -31.242 1.00 76.81 79 LYS A CA 1
ATOM 621 C C . LYS A 1 79 ? 9.403 5.076 -32.598 1.00 76.81 79 LYS A C 1
ATOM 623 O O . LYS A 1 79 ? 9.412 4.253 -33.502 1.00 76.81 79 LYS A O 1
ATOM 628 N N . SER A 1 80 ? 8.929 6.307 -32.746 1.00 72.44 80 SER A N 1
ATOM 629 C CA . SER A 1 80 ? 8.514 6.865 -34.031 1.00 72.44 80 SER A CA 1
ATOM 630 C C . SER A 1 80 ? 9.518 7.920 -34.503 1.00 72.44 80 SER A C 1
ATOM 632 O O . SER A 1 80 ? 10.238 8.525 -33.705 1.00 72.44 80 SER A O 1
ATOM 634 N N . GLY A 1 81 ? 9.592 8.127 -35.817 1.00 79.56 81 GLY A N 1
ATOM 635 C CA . GLY A 1 81 ? 10.383 9.194 -36.430 1.00 79.56 81 GLY A CA 1
ATOM 636 C C . GLY A 1 81 ? 11.736 8.762 -37.003 1.00 79.56 81 GLY A C 1
ATOM 637 O O . GLY A 1 81 ? 12.413 7.867 -36.498 1.00 79.56 81 GLY A O 1
ATOM 638 N N . LYS A 1 82 ? 12.139 9.468 -38.065 1.00 83.50 82 LYS A N 1
ATOM 639 C CA . LYS A 1 82 ? 13.331 9.197 -38.886 1.00 83.50 82 LYS A CA 1
ATOM 640 C C . LYS A 1 82 ? 14.629 9.081 -38.077 1.00 83.50 82 LYS A C 1
ATOM 642 O O . LYS A 1 82 ? 15.414 8.171 -38.306 1.00 83.50 82 LYS A O 1
ATOM 647 N N . VAL A 1 83 ? 14.811 9.952 -37.084 1.00 85.25 83 VAL A N 1
ATOM 648 C CA . VAL A 1 83 ? 16.019 9.975 -36.239 1.00 85.25 83 VAL A CA 1
ATOM 649 C C . VAL A 1 83 ? 16.202 8.669 -35.462 1.00 85.25 83 VAL A C 1
ATOM 651 O O . VAL A 1 83 ? 17.321 8.189 -35.326 1.00 85.25 83 VAL A O 1
ATOM 654 N N . ASN A 1 84 ? 15.111 8.069 -34.971 1.00 81.88 84 ASN A N 1
ATOM 655 C CA . ASN A 1 84 ? 15.183 6.813 -34.225 1.00 81.88 84 ASN A CA 1
ATOM 656 C C . ASN A 1 84 ? 15.526 5.631 -35.137 1.00 81.88 84 ASN A C 1
ATOM 658 O O . ASN A 1 84 ? 16.292 4.766 -34.728 1.00 81.88 84 ASN A O 1
ATOM 662 N N . TYR A 1 85 ? 14.993 5.615 -36.362 1.00 85.00 85 TYR A N 1
ATOM 663 C CA . TYR A 1 85 ? 15.323 4.594 -37.356 1.00 85.00 85 TYR A CA 1
ATOM 664 C C . TYR A 1 85 ? 16.814 4.633 -37.709 1.00 85.00 85 TYR A C 1
ATOM 666 O O . TYR A 1 85 ? 17.509 3.633 -37.560 1.00 85.00 85 TYR A O 1
ATOM 674 N N . GLU A 1 86 ? 17.331 5.810 -38.069 1.00 87.25 86 GLU A N 1
ATOM 675 C CA . GLU A 1 86 ? 18.750 5.974 -38.414 1.00 87.25 86 GLU A CA 1
ATOM 676 C C . GLU A 1 86 ? 19.677 5.708 -37.218 1.00 87.25 86 GLU A C 1
ATOM 678 O O . GLU A 1 86 ? 20.791 5.212 -37.385 1.00 87.25 86 GLU A O 1
ATOM 683 N N . MET A 1 87 ? 19.222 5.996 -35.993 1.00 89.06 87 MET A N 1
ATOM 684 C CA . MET A 1 87 ? 19.945 5.635 -34.772 1.00 89.06 87 MET A CA 1
ATOM 685 C C . MET A 1 87 ? 20.049 4.114 -34.612 1.00 89.06 87 MET A C 1
ATOM 687 O O . MET A 1 87 ? 21.137 3.623 -34.320 1.00 89.06 87 MET A O 1
ATOM 691 N N . LEU A 1 88 ? 18.949 3.374 -34.789 1.00 85.12 88 LEU A N 1
ATOM 692 C CA . LEU A 1 88 ? 18.949 1.909 -34.701 1.00 85.12 88 LEU A CA 1
ATOM 693 C C . LEU A 1 88 ? 19.828 1.291 -35.792 1.00 85.12 88 LEU A C 1
ATOM 695 O O . LEU A 1 88 ? 20.691 0.483 -35.474 1.00 85.12 88 LEU A O 1
ATOM 699 N N . GLU A 1 89 ? 19.706 1.760 -37.035 1.00 89.25 89 GLU A N 1
ATOM 700 C CA . GLU A 1 89 ? 20.557 1.326 -38.150 1.00 89.25 89 GLU A CA 1
ATOM 701 C C . GLU A 1 89 ? 22.046 1.585 -37.864 1.00 89.25 89 GLU A C 1
ATOM 703 O O . GLU A 1 89 ? 22.899 0.733 -38.123 1.00 89.25 89 GLU A O 1
ATOM 708 N N . THR A 1 90 ? 22.373 2.737 -37.266 1.00 90.25 90 THR A N 1
ATOM 709 C CA . THR A 1 90 ? 23.744 3.065 -36.843 1.00 90.25 90 THR A CA 1
ATOM 710 C C . THR A 1 90 ? 24.264 2.079 -35.795 1.00 90.25 90 THR A C 1
ATOM 712 O O . THR A 1 90 ? 25.404 1.618 -35.895 1.00 90.25 90 THR A O 1
ATOM 715 N N . ILE A 1 91 ? 23.437 1.748 -34.798 1.00 86.81 91 ILE A N 1
ATOM 716 C CA . ILE A 1 91 ? 23.785 0.802 -33.731 1.00 86.81 91 ILE A CA 1
ATOM 717 C C . ILE A 1 91 ? 23.983 -0.605 -34.302 1.00 86.81 91 ILE A C 1
ATOM 719 O O . ILE A 1 91 ? 24.997 -1.229 -33.993 1.00 86.81 91 ILE A O 1
ATOM 723 N N . ASP A 1 92 ? 23.066 -1.069 -35.153 1.00 87.06 92 ASP A N 1
ATOM 724 C CA . ASP A 1 92 ? 23.108 -2.398 -35.772 1.00 87.06 92 ASP A CA 1
ATOM 725 C C . ASP A 1 92 ? 24.305 -2.547 -36.716 1.00 87.06 92 ASP A C 1
ATOM 727 O O . ASP A 1 92 ? 24.954 -3.592 -36.748 1.00 87.06 92 ASP A O 1
ATOM 731 N N . THR A 1 93 ? 24.658 -1.475 -37.433 1.00 92.94 93 THR A N 1
ATOM 732 C CA . THR A 1 93 ? 25.867 -1.438 -38.265 1.00 92.94 93 THR A CA 1
ATOM 733 C C . THR A 1 93 ? 27.132 -1.557 -37.412 1.00 92.94 93 THR A C 1
ATOM 735 O O . THR A 1 93 ? 28.103 -2.189 -37.823 1.00 92.94 93 THR A O 1
ATOM 738 N N . GLY A 1 94 ? 27.165 -0.910 -36.242 1.00 89.81 94 GLY A N 1
ATOM 739 C CA . GLY A 1 94 ? 28.246 -1.056 -35.261 1.00 89.81 94 GLY A CA 1
ATOM 740 C C . GLY A 1 94 ? 29.624 -0.532 -35.695 1.00 89.81 94 GLY A C 1
ATOM 741 O O . GLY A 1 94 ? 30.612 -0.785 -35.006 1.00 89.81 94 GLY A O 1
ATOM 742 N N . THR A 1 95 ? 29.732 0.202 -36.808 1.00 92.69 95 THR A N 1
ATOM 743 C CA . THR A 1 95 ? 31.018 0.704 -37.327 1.00 92.69 95 THR A CA 1
ATOM 744 C C . THR A 1 95 ? 31.304 2.139 -36.897 1.00 92.69 95 THR A C 1
ATOM 746 O O . THR A 1 95 ? 30.401 2.968 -36.786 1.00 92.69 95 THR A O 1
ATOM 749 N N . ARG A 1 96 ? 32.592 2.471 -36.725 1.00 92.00 96 ARG A N 1
ATOM 750 C CA . ARG A 1 96 ? 33.044 3.838 -36.405 1.00 92.00 96 ARG A CA 1
ATOM 751 C C . ARG A 1 96 ? 32.483 4.874 -37.383 1.00 92.00 96 ARG A C 1
ATOM 753 O O . ARG A 1 96 ? 32.013 5.919 -36.943 1.00 92.00 96 ARG A O 1
ATOM 760 N N . ASP A 1 97 ? 32.504 4.577 -38.679 1.00 94.69 97 ASP A N 1
ATOM 761 C CA . ASP A 1 97 ? 32.041 5.509 -39.709 1.00 94.69 97 ASP A CA 1
ATOM 762 C C . ASP A 1 97 ? 30.533 5.760 -39.630 1.00 94.69 97 ASP A C 1
ATOM 764 O O . ASP A 1 97 ? 30.093 6.882 -39.870 1.00 94.69 97 ASP A O 1
ATOM 768 N N . ALA A 1 98 ? 29.733 4.756 -39.256 1.00 91.19 98 ALA A N 1
ATOM 769 C CA . ALA A 1 98 ? 28.302 4.945 -39.027 1.00 91.19 98 ALA A CA 1
ATOM 770 C C . ALA A 1 98 ? 28.048 5.902 -37.851 1.00 91.19 98 ALA A C 1
ATOM 772 O O . ALA A 1 98 ? 27.260 6.836 -37.983 1.00 91.19 98 ALA A O 1
ATOM 773 N N . TYR A 1 99 ? 28.776 5.740 -36.740 1.00 91.25 99 TYR A N 1
ATOM 774 C CA . TYR A 1 99 ? 28.673 6.653 -35.597 1.00 91.25 99 TYR A CA 1
ATOM 775 C C . TYR A 1 99 ? 29.130 8.079 -35.930 1.00 91.25 99 TYR A C 1
ATOM 777 O O . TYR A 1 99 ? 28.495 9.035 -35.482 1.00 91.25 99 TYR A O 1
ATOM 785 N N . LEU A 1 100 ? 30.196 8.239 -36.724 1.00 92.00 100 LEU A N 1
ATOM 786 C CA . LEU A 1 100 ? 30.654 9.556 -37.183 1.00 92.00 100 LEU A CA 1
ATOM 787 C C . LEU A 1 100 ? 29.604 10.226 -38.076 1.00 92.00 100 LEU A C 1
ATOM 789 O O . LEU A 1 100 ? 29.219 11.355 -37.795 1.00 92.00 100 LEU A O 1
ATOM 793 N N . ARG A 1 101 ? 29.048 9.508 -39.062 1.00 93.19 101 ARG A N 1
ATOM 794 C CA . ARG A 1 101 ? 27.963 10.033 -39.909 1.00 93.19 101 ARG A CA 1
ATOM 795 C C . ARG A 1 101 ? 26.737 10.434 -39.091 1.00 93.19 101 ARG A C 1
ATOM 797 O O . ARG A 1 101 ? 26.177 11.505 -39.305 1.00 93.19 101 ARG A O 1
ATOM 804 N N . PHE A 1 102 ? 26.333 9.603 -38.133 1.00 92.50 102 PHE A N 1
ATOM 805 C CA . PHE A 1 102 ? 25.213 9.920 -37.250 1.00 92.50 102 PHE A CA 1
ATOM 806 C C . PHE A 1 102 ? 25.485 11.184 -36.417 1.00 92.50 102 PHE A C 1
ATOM 808 O O . PHE A 1 102 ? 24.601 12.028 -36.253 1.00 92.50 102 PHE A O 1
ATOM 815 N N . PHE A 1 103 ? 26.718 11.353 -35.925 1.00 92.88 103 PHE A N 1
ATOM 816 C CA . PHE A 1 103 ? 27.135 12.572 -35.234 1.00 92.88 103 PHE A CA 1
ATOM 817 C C . PHE A 1 103 ? 27.136 13.797 -36.152 1.00 92.88 103 PHE A C 1
ATOM 819 O O . PHE A 1 103 ? 26.674 14.853 -35.730 1.00 92.88 103 PHE A O 1
ATOM 826 N N . ASP A 1 104 ? 27.597 13.670 -37.392 1.00 94.81 104 ASP A N 1
ATOM 827 C CA . ASP A 1 104 ? 27.632 14.786 -38.339 1.00 94.81 104 ASP A CA 1
ATOM 828 C C . ASP A 1 104 ? 26.219 15.296 -38.667 1.00 94.81 104 ASP A C 1
ATOM 830 O O . ASP A 1 104 ? 26.005 16.503 -38.786 1.00 94.81 104 ASP A O 1
ATOM 834 N N . ILE A 1 105 ? 25.233 14.394 -38.738 1.00 94.31 105 ILE A N 1
ATOM 835 C CA . ILE A 1 105 ? 23.832 14.737 -39.028 1.00 94.31 105 ILE A CA 1
ATOM 836 C C . ILE A 1 105 ? 23.116 15.302 -37.789 1.00 94.31 105 ILE A C 1
ATOM 838 O O . ILE A 1 105 ? 22.434 16.325 -37.873 1.00 94.31 105 ILE A O 1
ATOM 842 N N . TYR A 1 106 ? 23.239 14.649 -36.626 1.00 93.38 106 TYR A N 1
ATOM 843 C CA . TYR A 1 106 ? 22.397 14.932 -35.448 1.00 93.38 106 TYR A CA 1
ATOM 844 C C . TYR A 1 106 ? 23.127 15.598 -34.274 1.00 93.38 106 TYR A C 1
ATOM 846 O O . TYR A 1 106 ? 22.505 16.036 -33.292 1.00 93.38 106 TYR A O 1
ATOM 854 N N . GLY A 1 107 ? 24.453 15.674 -34.348 1.00 93.19 107 GLY A N 1
ATOM 855 C CA . GLY A 1 107 ? 25.328 16.295 -33.365 1.00 93.19 107 GLY A CA 1
ATOM 856 C C . GLY A 1 107 ? 25.141 15.768 -31.942 1.00 93.19 107 GLY A C 1
ATOM 857 O O . GLY A 1 107 ? 24.735 14.634 -31.678 1.00 93.19 107 GLY A O 1
ATOM 858 N N . LYS A 1 108 ? 25.393 16.654 -30.972 1.00 91.81 108 LYS A N 1
ATOM 859 C CA . LYS A 1 108 ? 25.294 16.345 -29.533 1.00 91.81 108 LYS A CA 1
ATOM 860 C C . LYS A 1 108 ? 23.895 15.891 -29.098 1.00 91.81 108 LYS A C 1
ATOM 862 O O . LYS A 1 108 ? 23.779 15.177 -28.104 1.00 91.81 108 LYS A O 1
ATOM 867 N N . LYS A 1 109 ? 22.831 16.327 -29.786 1.00 87.94 109 LYS A N 1
ATOM 868 C CA . LYS A 1 109 ? 21.454 15.920 -29.460 1.00 87.94 109 LYS A CA 1
ATOM 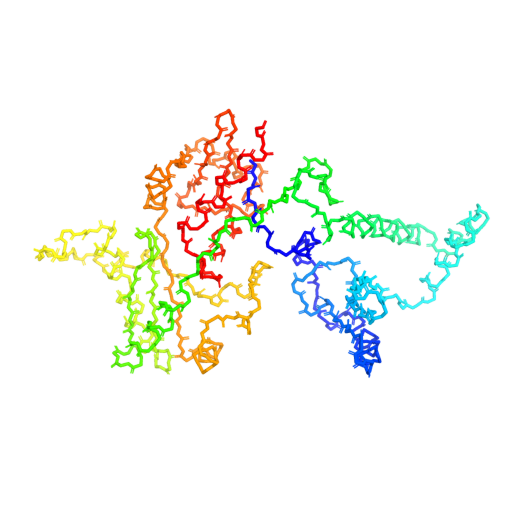869 C C . LYS A 1 109 ? 21.220 14.451 -29.823 1.00 87.94 109 LYS A C 1
ATOM 871 O O . LYS A 1 109 ? 20.688 13.729 -28.984 1.00 87.94 109 LYS A O 1
ATOM 876 N N . GLY A 1 110 ? 21.676 14.014 -31.000 1.00 88.06 110 GLY A N 1
ATOM 877 C CA . GLY A 1 110 ? 21.616 12.609 -31.415 1.00 88.06 110 GLY A CA 1
ATOM 878 C C . GLY A 1 110 ? 22.394 11.693 -30.472 1.00 88.06 110 GLY A C 1
ATOM 879 O O . GLY A 1 110 ? 21.855 10.698 -29.998 1.00 88.06 110 GLY A O 1
ATOM 880 N N . ILE A 1 111 ? 23.621 12.071 -30.095 1.00 87.06 111 ILE A N 1
ATOM 881 C CA . ILE A 1 111 ? 24.427 11.275 -29.150 1.00 87.06 111 ILE A CA 1
ATOM 882 C C . ILE A 1 111 ? 23.737 11.131 -27.794 1.00 87.06 111 ILE A C 1
ATOM 884 O O . ILE A 1 111 ? 23.652 10.027 -27.268 1.00 87.06 111 ILE A O 1
ATOM 888 N N . LYS A 1 112 ? 23.157 12.208 -27.248 1.00 86.19 112 LYS A N 1
ATOM 889 C CA . LYS A 1 112 ? 22.385 12.124 -25.995 1.00 86.19 112 LYS A CA 1
ATOM 890 C C . LYS A 1 112 ? 21.180 11.182 -26.103 1.00 86.19 112 LYS A C 1
ATOM 892 O O . LYS A 1 112 ? 20.831 10.528 -25.121 1.00 86.19 112 LYS A O 1
ATOM 897 N N . GLN A 1 113 ? 20.522 11.120 -27.264 1.00 82.50 113 GLN A N 1
ATOM 898 C CA . GLN A 1 113 ? 19.434 10.163 -27.498 1.00 82.50 113 GLN A CA 1
ATOM 899 C C . GLN A 1 113 ? 19.955 8.722 -27.529 1.00 82.50 113 GLN A C 1
ATOM 901 O O . GLN A 1 113 ? 19.372 7.856 -26.879 1.00 82.50 113 GLN A O 1
ATOM 906 N N . MET A 1 114 ? 21.090 8.489 -28.185 1.00 86.19 114 MET A N 1
ATOM 907 C CA . MET A 1 114 ? 21.739 7.181 -28.257 1.00 86.19 114 MET A CA 1
ATOM 908 C C . MET A 1 114 ? 22.247 6.698 -26.885 1.00 86.19 114 MET A C 1
ATOM 910 O O . MET A 1 114 ? 22.007 5.559 -26.493 1.00 86.19 114 MET A O 1
ATOM 914 N N . GLU A 1 115 ? 22.850 7.579 -26.081 1.00 84.69 115 GLU A N 1
ATOM 915 C CA . GLU A 1 115 ? 23.221 7.289 -24.686 1.00 84.69 115 GLU A CA 1
ATOM 916 C C . GLU A 1 115 ? 22.002 6.916 -23.832 1.00 84.69 115 GLU A C 1
ATOM 918 O O . GLU A 1 115 ? 22.055 5.984 -23.022 1.00 84.69 115 GLU A O 1
ATOM 923 N N . ARG A 1 116 ? 20.883 7.637 -24.004 1.00 81.31 116 ARG A N 1
ATOM 924 C CA . ARG A 1 116 ? 19.619 7.316 -23.329 1.00 81.31 116 ARG A CA 1
ATOM 925 C C . ARG A 1 116 ? 19.120 5.934 -23.747 1.00 81.31 116 ARG A C 1
ATOM 927 O O . ARG A 1 116 ? 18.691 5.187 -22.870 1.00 81.31 116 ARG A O 1
ATOM 934 N N . PHE A 1 117 ? 19.205 5.597 -25.033 1.00 82.62 117 PHE A N 1
ATOM 935 C CA . PHE A 1 117 ? 18.828 4.286 -25.555 1.00 82.62 117 PHE A CA 1
ATOM 936 C C . PHE A 1 117 ? 19.664 3.164 -24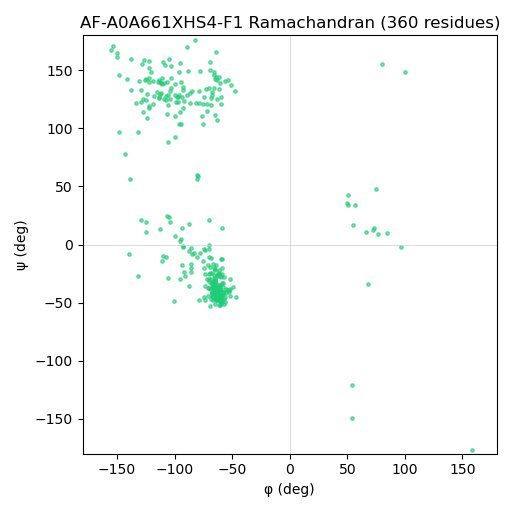.926 1.00 82.62 117 PHE A C 1
ATOM 938 O O . PHE A 1 117 ? 19.095 2.250 -24.331 1.00 82.62 117 PHE A O 1
ATOM 945 N N . PHE A 1 118 ? 20.998 3.263 -24.946 1.00 81.75 118 PHE A N 1
ATOM 946 C CA . PHE A 1 118 ? 21.867 2.253 -24.328 1.00 81.75 118 PHE A CA 1
ATOM 947 C C . PHE A 1 118 ? 21.606 2.096 -22.830 1.00 81.75 118 PHE A C 1
ATOM 949 O O . PHE A 1 118 ? 21.554 0.978 -22.319 1.00 81.75 118 PHE A O 1
ATOM 956 N N . ARG A 1 119 ? 21.382 3.207 -22.118 1.00 80.88 119 ARG A N 1
ATOM 957 C CA . ARG A 1 119 ? 21.027 3.164 -20.696 1.00 80.88 119 ARG A CA 1
ATOM 958 C C . ARG A 1 119 ? 19.697 2.450 -20.465 1.00 80.88 119 ARG A C 1
ATOM 960 O O . ARG A 1 119 ? 19.605 1.651 -19.541 1.00 80.88 119 ARG A O 1
ATOM 967 N N . GLN A 1 120 ? 18.677 2.730 -21.276 1.00 76.62 120 GLN A N 1
ATOM 968 C CA . GLN A 1 120 ? 17.379 2.057 -21.182 1.00 76.62 120 GLN A CA 1
ATOM 969 C C . GLN A 1 120 ? 17.505 0.558 -21.470 1.00 76.62 120 GLN A C 1
ATOM 971 O O . GLN A 1 120 ? 16.996 -0.235 -20.684 1.00 76.62 120 GLN A O 1
ATOM 976 N N . LYS A 1 121 ? 18.251 0.173 -22.514 1.00 80.19 121 LYS A N 1
ATOM 977 C CA . LYS A 1 121 ? 18.523 -1.232 -22.852 1.00 80.19 121 LYS A CA 1
ATOM 978 C C . LYS A 1 121 ? 19.244 -1.966 -21.717 1.00 80.19 121 LYS A C 1
ATOM 980 O O . LYS A 1 121 ? 18.805 -3.032 -21.310 1.00 80.19 121 LYS A O 1
ATOM 985 N N . MET A 1 122 ? 20.284 -1.362 -21.140 1.00 80.12 122 MET A N 1
ATOM 986 C CA . MET A 1 122 ? 21.017 -1.943 -20.009 1.00 80.12 122 MET A CA 1
ATOM 987 C C . MET A 1 122 ? 20.124 -2.142 -18.777 1.00 80.12 122 MET A C 1
ATOM 989 O O . MET A 1 122 ? 20.185 -3.190 -18.136 1.00 80.12 122 MET A O 1
ATOM 993 N N . ILE A 1 123 ? 19.302 -1.143 -18.426 1.00 76.50 123 ILE A N 1
ATOM 994 C CA . ILE A 1 123 ? 18.363 -1.270 -17.302 1.00 76.50 123 ILE A CA 1
ATOM 995 C C . ILE A 1 123 ? 17.360 -2.385 -17.605 1.00 76.50 123 ILE A C 1
ATOM 997 O O . ILE A 1 123 ? 17.130 -3.222 -16.740 1.00 76.50 123 ILE A O 1
ATOM 1001 N N . LEU A 1 124 ? 16.818 -2.434 -18.824 1.00 75.69 124 LEU A N 1
ATOM 1002 C CA . LEU A 1 124 ? 15.869 -3.460 -19.238 1.00 75.69 124 LEU A CA 1
ATOM 1003 C C . LEU A 1 124 ? 16.459 -4.873 -19.121 1.00 75.69 124 LEU A C 1
ATOM 1005 O O . LEU A 1 124 ? 15.832 -5.738 -18.518 1.00 75.69 124 LEU A O 1
ATOM 1009 N N . GLU A 1 125 ? 17.673 -5.098 -19.624 1.00 78.06 125 GLU A N 1
ATOM 1010 C CA . GLU A 1 125 ? 18.367 -6.390 -19.531 1.00 78.06 125 GLU A CA 1
ATOM 1011 C C . GLU A 1 125 ? 18.607 -6.806 -18.072 1.00 78.06 125 GLU A C 1
ATOM 1013 O O . GLU A 1 125 ? 18.384 -7.960 -17.698 1.00 78.06 125 GLU A O 1
ATOM 1018 N N . LYS A 1 126 ? 19.037 -5.865 -17.219 1.00 77.19 126 LYS A N 1
ATOM 1019 C CA . LYS A 1 126 ? 19.194 -6.117 -15.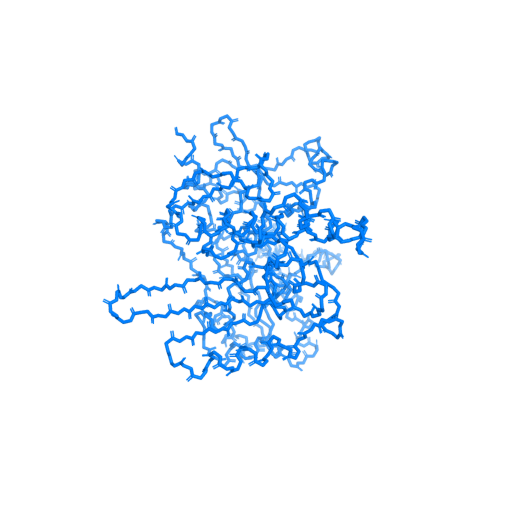779 1.00 77.19 126 LYS A CA 1
ATOM 1020 C C . LYS A 1 126 ? 17.848 -6.436 -15.118 1.00 77.19 126 LYS A C 1
ATOM 1022 O O . LYS A 1 126 ? 17.771 -7.375 -14.331 1.00 77.19 126 LYS A O 1
ATOM 1027 N N . SER A 1 127 ? 16.789 -5.702 -15.454 1.00 73.62 127 SER A N 1
ATOM 1028 C CA . SER A 1 127 ? 15.434 -5.926 -14.944 1.00 73.62 127 SER A CA 1
ATOM 1029 C C . SER A 1 127 ? 14.855 -7.269 -15.393 1.00 73.62 127 SER A C 1
ATOM 1031 O O . SER A 1 127 ? 14.283 -7.976 -14.571 1.00 73.62 127 SER A O 1
ATOM 1033 N N . GLN A 1 128 ? 15.057 -7.683 -16.647 1.00 74.12 128 GLN A N 1
ATOM 1034 C CA . GLN A 1 128 ? 14.600 -8.983 -17.153 1.00 74.12 128 GLN A CA 1
ATOM 1035 C C . GLN A 1 128 ? 15.216 -10.157 -16.386 1.00 74.12 128 GLN A C 1
ATOM 1037 O O . GLN A 1 128 ? 14.511 -11.113 -16.066 1.00 74.12 128 GLN A O 1
ATOM 1042 N N . LYS A 1 129 ? 16.498 -10.063 -16.008 1.00 77.12 129 LYS A N 1
ATOM 1043 C CA . LYS A 1 129 ? 17.153 -11.077 -15.161 1.00 77.12 129 LYS A CA 1
ATOM 1044 C C . LYS A 1 129 ? 16.499 -11.217 -13.781 1.00 77.12 129 LYS A C 1
ATOM 1046 O O . LYS A 1 129 ? 16.592 -12.283 -13.180 1.00 77.12 129 LYS A O 1
ATOM 1051 N N . LEU A 1 130 ? 15.828 -10.174 -13.288 1.00 74.38 130 LEU A N 1
ATOM 1052 C CA . LEU A 1 130 ? 15.154 -10.180 -11.987 1.00 74.38 130 LEU A CA 1
ATOM 1053 C C . LEU A 1 130 ? 13.729 -10.742 -12.029 1.00 74.38 130 LEU A C 1
ATOM 1055 O O . LEU A 1 130 ? 13.228 -11.166 -10.989 1.00 74.38 130 LEU A O 1
ATOM 1059 N N . ILE A 1 131 ? 13.086 -10.783 -13.201 1.00 69.75 131 ILE A N 1
ATOM 1060 C CA . ILE A 1 131 ? 11.685 -11.219 -13.349 1.00 69.75 131 ILE A CA 1
ATOM 1061 C C . ILE A 1 131 ? 11.501 -12.705 -13.015 1.00 69.75 131 ILE A C 1
ATOM 1063 O O . ILE A 1 131 ? 10.408 -13.116 -12.662 1.00 69.75 131 ILE A O 1
ATOM 1067 N N . ASN A 1 132 ? 12.561 -13.510 -13.048 1.00 69.06 132 ASN A N 1
ATOM 1068 C CA . ASN A 1 132 ? 12.525 -14.910 -12.608 1.00 69.06 132 ASN A CA 1
ATOM 1069 C C . ASN A 1 132 ? 13.646 -15.225 -11.612 1.00 69.06 132 ASN A C 1
ATOM 1071 O O . ASN A 1 132 ? 14.056 -16.377 -11.460 1.00 69.06 132 ASN A O 1
ATOM 1075 N N . ALA A 1 133 ? 14.191 -14.193 -10.966 1.00 73.50 133 ALA A N 1
ATOM 1076 C CA . ALA A 1 133 ? 15.229 -14.385 -9.974 1.00 73.50 133 ALA A CA 1
ATOM 1077 C C . ALA A 1 133 ? 14.662 -15.139 -8.766 1.00 73.50 133 ALA A C 1
ATOM 1079 O O . ALA A 1 133 ? 13.575 -14.834 -8.269 1.00 73.50 133 ALA A O 1
ATOM 1080 N N . LYS A 1 134 ? 15.425 -16.131 -8.304 1.00 77.12 134 LYS A N 1
ATOM 1081 C CA . LYS A 1 134 ? 15.144 -16.832 -7.054 1.00 77.12 134 LYS A CA 1
ATOM 1082 C C . LYS A 1 134 ? 15.258 -15.858 -5.869 1.00 77.12 134 LYS A C 1
ATOM 1084 O O . LYS A 1 134 ? 15.808 -14.765 -6.013 1.00 77.12 134 LYS A O 1
ATOM 1089 N N . PRO A 1 135 ? 14.752 -16.238 -4.692 1.00 75.06 135 PRO A N 1
ATOM 1090 C CA . PRO A 1 135 ? 15.051 -15.522 -3.463 1.00 75.06 135 PRO A CA 1
ATOM 1091 C C . PRO A 1 135 ? 16.560 -15.309 -3.270 1.00 75.06 135 PRO A C 1
ATOM 1093 O O . PRO A 1 135 ? 17.353 -16.210 -3.541 1.00 75.06 135 PRO A O 1
ATOM 1096 N N . GLY A 1 136 ? 16.958 -14.113 -2.840 1.00 74.00 136 GLY A N 1
ATOM 1097 C CA . GLY A 1 136 ? 18.352 -13.715 -2.668 1.00 74.00 136 GLY A CA 1
ATOM 1098 C C . GLY A 1 136 ? 18.563 -12.200 -2.672 1.00 74.00 136 GLY A C 1
ATOM 1099 O O . GLY A 1 136 ? 17.619 -11.410 -2.757 1.00 74.00 136 GLY A O 1
ATOM 1100 N N . VAL A 1 137 ? 19.831 -11.792 -2.592 1.00 74.81 137 VAL A N 1
ATOM 1101 C CA . VAL A 1 137 ? 20.262 -10.387 -2.627 1.00 74.81 137 VAL A CA 1
ATOM 1102 C C . VAL A 1 137 ? 20.892 -10.077 -3.987 1.00 74.81 137 VAL A C 1
ATOM 1104 O O . VAL A 1 137 ? 21.790 -10.782 -4.440 1.00 74.81 137 VAL A O 1
ATOM 1107 N N . TYR A 1 138 ? 20.434 -9.006 -4.629 1.00 77.44 138 TYR A N 1
ATOM 1108 C CA . TYR A 1 138 ? 20.802 -8.608 -5.987 1.00 77.44 138 TYR A CA 1
ATOM 1109 C C . TYR A 1 138 ? 21.248 -7.143 -6.037 1.00 77.44 138 TYR A C 1
ATOM 1111 O O . TYR A 1 138 ? 20.849 -6.324 -5.210 1.00 77.44 138 TYR A O 1
ATOM 1119 N N . GLU A 1 139 ? 22.056 -6.785 -7.035 1.00 75.19 139 GLU A N 1
ATOM 1120 C CA . GLU A 1 139 ? 22.344 -5.381 -7.346 1.00 75.19 139 GLU A CA 1
ATOM 1121 C C . GLU A 1 139 ? 21.072 -4.703 -7.875 1.00 75.19 139 GLU A C 1
ATOM 1123 O O . GLU A 1 139 ? 20.417 -5.228 -8.779 1.00 75.19 139 GLU A O 1
ATOM 1128 N N . ASN A 1 140 ? 20.724 -3.527 -7.350 1.00 72.19 140 ASN A N 1
ATOM 1129 C CA . ASN A 1 140 ? 19.613 -2.751 -7.889 1.00 72.19 140 ASN A CA 1
ATOM 1130 C C . ASN A 1 140 ? 19.972 -2.215 -9.301 1.00 72.19 140 ASN A C 1
ATOM 1132 O O . ASN A 1 140 ? 20.908 -1.419 -9.431 1.00 72.19 140 ASN A O 1
ATOM 1136 N N . PRO A 1 141 ? 19.213 -2.572 -10.364 1.00 69.50 141 PRO A N 1
ATOM 1137 C CA . PRO A 1 141 ? 19.484 -2.143 -11.742 1.00 69.50 141 PRO A CA 1
ATOM 1138 C C . PRO A 1 141 ? 19.539 -0.628 -11.945 1.00 69.50 141 PRO A C 1
ATOM 1140 O O . PRO A 1 141 ? 20.196 -0.146 -12.869 1.00 69.50 141 PRO A O 1
ATOM 1143 N N . LEU A 1 142 ? 18.819 0.119 -11.106 1.00 66.69 142 LEU A N 1
ATOM 1144 C CA . LEU A 1 142 ? 18.693 1.570 -11.182 1.00 66.69 142 LEU A CA 1
ATOM 1145 C C . LEU A 1 142 ? 19.757 2.289 -10.351 1.00 66.69 142 LEU A C 1
ATOM 1147 O O . LEU A 1 142 ? 20.107 3.429 -10.666 1.00 66.69 142 LEU A O 1
ATOM 1151 N N . ASN A 1 143 ? 20.261 1.643 -9.299 1.00 69.69 143 ASN A N 1
ATOM 1152 C CA . ASN A 1 143 ? 21.239 2.215 -8.388 1.00 69.69 143 ASN A CA 1
ATOM 1153 C C . ASN A 1 143 ? 22.167 1.130 -7.818 1.00 69.69 143 ASN A C 1
ATOM 1155 O O . ASN A 1 143 ? 21.847 0.540 -6.791 1.00 69.69 143 ASN A O 1
ATOM 1159 N N . PRO A 1 144 ? 23.365 0.939 -8.393 1.00 71.00 144 PRO A N 1
ATOM 1160 C CA . PRO A 1 144 ? 24.312 -0.084 -7.942 1.00 71.00 144 PRO A CA 1
ATOM 1161 C C . PRO A 1 144 ? 24.775 0.046 -6.480 1.00 71.00 144 PRO A C 1
ATOM 1163 O O . PRO A 1 144 ? 25.406 -0.863 -5.953 1.00 71.00 144 PRO A O 1
ATOM 1166 N N . LYS A 1 145 ? 24.504 1.180 -5.816 1.00 70.06 145 LYS A N 1
ATOM 1167 C CA . LYS A 1 145 ? 24.816 1.395 -4.392 1.00 70.06 145 LYS A CA 1
ATOM 1168 C C . LYS A 1 145 ? 23.753 0.834 -3.445 1.00 70.06 145 LYS A C 1
ATOM 1170 O O . LYS A 1 145 ? 23.934 0.898 -2.232 1.00 70.06 145 LYS A O 1
ATOM 1175 N N . GLU A 1 146 ? 22.633 0.362 -3.976 1.00 68.50 146 GLU A N 1
ATOM 1176 C CA . GLU A 1 146 ? 21.530 -0.210 -3.214 1.00 68.50 146 GLU A CA 1
ATOM 1177 C C . GLU A 1 146 ? 21.390 -1.695 -3.566 1.00 68.50 146 GLU A C 1
ATOM 1179 O O . GLU A 1 146 ? 21.518 -2.095 -4.725 1.00 68.50 146 GLU A O 1
ATOM 1184 N N . SER A 1 147 ? 21.119 -2.518 -2.555 1.00 68.38 147 SER A N 1
ATOM 1185 C CA . SER A 1 147 ? 20.811 -3.934 -2.746 1.00 68.38 147 SER A CA 1
ATOM 1186 C C . SER A 1 147 ? 19.302 -4.120 -2.853 1.00 68.38 147 SER A C 1
ATOM 1188 O O . SER A 1 147 ? 18.546 -3.572 -2.050 1.00 68.38 147 SER A O 1
ATOM 1190 N N . LEU A 1 148 ? 18.874 -4.922 -3.820 1.00 70.06 148 LEU A N 1
ATOM 1191 C CA . LEU A 1 148 ? 17.516 -5.432 -3.936 1.00 70.06 148 LEU A CA 1
ATOM 1192 C C . LEU A 1 148 ? 17.442 -6.796 -3.247 1.00 70.06 148 LEU A C 1
ATOM 1194 O O . LEU A 1 148 ? 18.292 -7.647 -3.489 1.00 70.06 148 LEU A O 1
ATOM 1198 N N . ILE A 1 149 ? 16.431 -7.021 -2.414 1.00 69.56 149 ILE A N 1
ATOM 1199 C CA . ILE A 1 149 ? 16.228 -8.311 -1.747 1.00 69.56 149 ILE A CA 1
ATOM 1200 C C . ILE A 1 149 ? 14.951 -8.938 -2.275 1.00 69.56 149 ILE A C 1
ATOM 1202 O O . ILE A 1 149 ? 13.894 -8.314 -2.269 1.00 69.56 149 ILE A O 1
ATOM 1206 N N . ILE A 1 150 ? 15.068 -10.175 -2.737 1.00 71.00 150 ILE A N 1
ATOM 1207 C CA . ILE A 1 150 ? 13.952 -11.016 -3.143 1.00 71.00 150 ILE A CA 1
ATOM 1208 C C . ILE A 1 150 ? 13.796 -12.057 -2.041 1.00 71.00 150 ILE A C 1
ATOM 1210 O O . ILE A 1 150 ? 14.683 -12.881 -1.855 1.00 71.00 150 ILE A O 1
ATOM 1214 N N . ALA A 1 151 ? 12.706 -12.008 -1.285 1.00 64.31 151 ALA A N 1
ATOM 1215 C CA . ALA A 1 151 ? 12.420 -13.032 -0.287 1.00 64.31 151 ALA A CA 1
ATOM 1216 C C . ALA A 1 151 ? 11.634 -14.188 -0.913 1.00 64.31 151 ALA A C 1
ATOM 1218 O O . ALA A 1 151 ? 10.873 -13.989 -1.864 1.00 64.31 151 ALA A O 1
ATOM 1219 N N . ALA A 1 152 ? 11.825 -15.398 -0.387 1.00 63.81 152 ALA A N 1
ATOM 1220 C CA . ALA A 1 152 ? 10.936 -16.509 -0.683 1.00 63.81 152 ALA A CA 1
ATOM 1221 C C . ALA A 1 152 ? 9.582 -16.179 -0.054 1.00 63.81 152 ALA A C 1
ATOM 1223 O O . ALA A 1 152 ? 9.532 -15.814 1.118 1.00 63.81 152 ALA A O 1
ATOM 1224 N N . ASN A 1 153 ? 8.493 -16.269 -0.818 1.00 62.31 153 ASN A N 1
ATOM 1225 C CA . ASN A 1 153 ? 7.153 -16.078 -0.264 1.00 62.31 153 ASN A CA 1
ATOM 1226 C C . ASN A 1 153 ? 6.702 -17.364 0.446 1.00 62.31 153 ASN A C 1
ATOM 1228 O O . ASN A 1 153 ? 5.748 -18.013 0.030 1.00 62.31 153 ASN A O 1
ATOM 1232 N N . GLU A 1 154 ? 7.473 -17.786 1.448 1.00 63.22 154 GLU A N 1
ATOM 1233 C CA . GLU A 1 154 ? 7.191 -18.983 2.243 1.00 63.22 154 GLU A CA 1
ATOM 1234 C C . GLU A 1 154 ? 6.235 -18.673 3.396 1.00 63.22 154 GLU A C 1
ATOM 1236 O O . GLU A 1 154 ? 5.539 -19.566 3.874 1.00 63.22 154 GLU A O 1
ATOM 1241 N N . ALA A 1 155 ? 6.158 -17.411 3.839 1.00 64.81 155 ALA A N 1
ATOM 1242 C CA . ALA A 1 155 ? 5.125 -16.997 4.779 1.00 64.81 155 ALA A CA 1
ATOM 1243 C C . ALA A 1 155 ? 3.757 -17.039 4.099 1.00 64.81 155 ALA A C 1
ATOM 1245 O O . ALA A 1 155 ? 3.519 -16.382 3.082 1.00 64.81 155 ALA A O 1
ATOM 1246 N N . GLN A 1 156 ? 2.824 -17.758 4.718 1.00 76.56 156 GLN A N 1
ATOM 1247 C CA . GLN A 1 156 ? 1.423 -17.633 4.371 1.00 76.56 156 GLN A CA 1
ATOM 1248 C C . GLN A 1 156 ? 0.960 -16.218 4.733 1.00 76.56 156 GLN A C 1
ATOM 1250 O O . GLN A 1 156 ? 0.895 -15.827 5.899 1.00 76.56 156 GLN A O 1
ATOM 1255 N N . VAL A 1 157 ? 0.669 -15.423 3.709 1.00 84.94 157 VAL A N 1
ATOM 1256 C CA . VAL A 1 157 ? 0.093 -14.097 3.894 1.00 84.94 157 VAL A CA 1
ATOM 1257 C C . VAL A 1 157 ? -1.373 -14.264 4.255 1.00 84.94 157 VAL A C 1
ATOM 1259 O O . VAL A 1 157 ? -2.150 -14.802 3.467 1.00 84.94 157 VAL A O 1
ATOM 1262 N N . HIS A 1 158 ? -1.762 -13.759 5.422 1.00 91.94 158 HIS A N 1
ATOM 1263 C CA . HIS A 1 158 ? -3.160 -13.693 5.810 1.00 91.94 158 HIS A CA 1
ATOM 1264 C C . HIS A 1 158 ? -3.709 -12.300 5.531 1.00 91.94 158 HIS A C 1
ATOM 1266 O O . HIS A 1 158 ? -3.168 -11.282 5.971 1.00 91.94 158 HIS A O 1
ATOM 1272 N N . TYR A 1 159 ? -4.813 -12.272 4.800 1.00 94.06 159 TYR A N 1
ATOM 1273 C CA . TYR A 1 159 ? -5.566 -11.065 4.513 1.00 94.06 159 TYR A CA 1
ATOM 1274 C C . TYR A 1 159 ? -6.711 -10.919 5.519 1.00 94.06 159 TYR A C 1
ATOM 1276 O O . TYR A 1 159 ? -7.166 -11.898 6.110 1.00 94.06 159 TYR A O 1
ATOM 1284 N N . PHE A 1 160 ? -7.191 -9.696 5.723 1.00 96.94 160 PHE A N 1
ATOM 1285 C CA . PHE A 1 160 ? -8.408 -9.415 6.488 1.00 96.94 160 PHE A CA 1
ATOM 1286 C C . PHE A 1 160 ? -9.585 -9.013 5.582 1.00 96.94 160 PHE A C 1
ATOM 1288 O O . PHE A 1 160 ? -10.522 -8.362 6.037 1.00 96.94 160 PHE A O 1
ATOM 1295 N N . SER A 1 161 ? -9.566 -9.422 4.307 1.00 95.44 161 SER A N 1
ATOM 1296 C CA . SER A 1 161 ? -10.620 -9.122 3.322 1.00 95.44 161 SER A CA 1
ATOM 1297 C C . SER A 1 161 ? -12.012 -9.570 3.780 1.00 95.44 161 SER A C 1
ATOM 1299 O O . SER A 1 161 ? -12.964 -8.810 3.634 1.00 95.44 161 SER A O 1
ATOM 1301 N N . ASP A 1 162 ? -12.120 -10.728 4.438 1.00 95.62 162 ASP A N 1
ATOM 1302 C CA . ASP A 1 162 ? -13.388 -11.210 5.007 1.00 95.62 162 ASP A CA 1
ATOM 1303 C C . ASP A 1 162 ? -13.958 -10.233 6.044 1.00 95.62 162 ASP A C 1
ATOM 1305 O O . ASP A 1 162 ? -15.156 -9.964 6.066 1.00 95.62 162 ASP A O 1
ATOM 1309 N N . LYS A 1 163 ? -13.092 -9.641 6.879 1.00 97.56 163 LYS A N 1
ATOM 1310 C CA . LYS A 1 163 ? -13.502 -8.627 7.859 1.00 97.56 163 LYS A CA 1
ATOM 1311 C C . LYS A 1 163 ? -13.952 -7.341 7.164 1.00 97.56 163 LYS A C 1
ATOM 1313 O O . LYS A 1 163 ? -14.920 -6.731 7.604 1.00 97.56 163 LYS A O 1
ATOM 1318 N N . VAL A 1 164 ? -13.298 -6.948 6.067 1.00 97.50 164 VAL A N 1
ATOM 1319 C CA . VAL A 1 164 ? -13.746 -5.809 5.245 1.00 97.50 164 VAL A CA 1
ATOM 1320 C C . VAL A 1 164 ? -15.138 -6.071 4.670 1.00 97.50 164 VAL A C 1
ATOM 1322 O O . VAL A 1 164 ? -16.003 -5.208 4.794 1.00 97.50 164 VAL A O 1
ATOM 1325 N N . ALA A 1 165 ? -15.383 -7.254 4.099 1.00 97.19 165 ALA A N 1
ATOM 1326 C CA . ALA A 1 165 ? -16.704 -7.618 3.588 1.00 97.19 165 ALA A CA 1
ATOM 1327 C C . ALA A 1 165 ? -17.772 -7.570 4.694 1.00 97.19 165 ALA A C 1
ATOM 1329 O O . ALA A 1 165 ? -18.790 -6.904 4.526 1.00 97.19 165 ALA A O 1
ATOM 1330 N N . GLN A 1 166 ? -17.494 -8.168 5.857 1.00 97.75 166 GLN A N 1
ATOM 1331 C CA . GLN A 1 166 ? -18.400 -8.142 7.012 1.00 97.75 166 GLN A CA 1
ATOM 1332 C C . GLN A 1 166 ? -18.683 -6.722 7.517 1.00 97.75 166 GLN A C 1
ATOM 1334 O O . GLN A 1 166 ? -19.797 -6.421 7.937 1.00 97.75 166 GLN A O 1
ATOM 1339 N N . LEU A 1 167 ? -17.684 -5.837 7.510 1.00 98.00 167 LEU A N 1
ATOM 1340 C CA . LEU A 1 167 ? -17.865 -4.437 7.892 1.00 98.00 167 LEU A CA 1
ATOM 1341 C C . LEU A 1 167 ? -18.781 -3.696 6.916 1.00 98.00 167 LEU A C 1
ATOM 1343 O O . LEU A 1 167 ? -19.629 -2.924 7.356 1.00 98.00 167 LEU A O 1
ATOM 1347 N N . ILE A 1 168 ? -18.639 -3.944 5.614 1.00 97.62 168 ILE A N 1
ATOM 1348 C CA . ILE A 1 168 ? -19.508 -3.351 4.590 1.00 97.62 168 ILE A CA 1
ATOM 1349 C C . ILE A 1 168 ? -20.955 -3.819 4.793 1.00 97.62 168 ILE A C 1
ATOM 1351 O O . ILE A 1 168 ? -21.846 -2.980 4.883 1.00 97.62 168 ILE A O 1
ATOM 1355 N N . GLU A 1 169 ? -21.168 -5.121 4.999 1.00 97.19 169 GLU A N 1
ATOM 1356 C CA . GLU A 1 169 ? -22.496 -5.689 5.280 1.00 97.19 169 GLU A CA 1
ATOM 1357 C C . GLU A 1 169 ? -23.117 -5.117 6.565 1.00 97.19 169 GLU A C 1
ATOM 1359 O O . GLU A 1 169 ? -24.308 -4.814 6.620 1.00 97.19 169 GLU A O 1
ATOM 1364 N N . LYS A 1 170 ? -22.317 -4.920 7.620 1.00 97.06 170 LYS A N 1
ATOM 1365 C CA . LYS A 1 170 ? -22.788 -4.279 8.860 1.00 97.06 170 LYS A CA 1
ATOM 1366 C C . LYS A 1 170 ? -23.135 -2.804 8.651 1.00 97.06 170 LYS A C 1
ATOM 1368 O O . LYS A 1 170 ? -24.096 -2.324 9.254 1.00 97.06 170 LYS A O 1
ATOM 1373 N N . ALA A 1 171 ? -22.384 -2.096 7.811 1.00 96.00 171 ALA A N 1
ATOM 1374 C CA . ALA A 1 171 ? -22.660 -0.706 7.463 1.00 96.00 171 ALA A CA 1
ATOM 1375 C C . ALA A 1 171 ? -23.927 -0.558 6.600 1.00 96.00 171 ALA A C 1
ATOM 1377 O O . ALA A 1 171 ? -24.564 0.491 6.637 1.00 96.00 171 ALA A O 1
ATOM 1378 N N . ASP A 1 172 ? -24.336 -1.593 5.859 1.00 93.19 172 ASP A N 1
ATOM 1379 C CA . ASP A 1 172 ? -25.651 -1.622 5.201 1.00 93.19 172 ASP A CA 1
ATOM 1380 C C . ASP A 1 172 ? -26.806 -1.660 6.208 1.00 93.19 172 ASP A C 1
ATOM 1382 O O . ASP A 1 172 ? -27.875 -1.115 5.942 1.00 93.19 172 ASP A O 1
ATOM 1386 N N . GLN A 1 173 ? -26.588 -2.269 7.375 1.00 92.44 173 GLN A N 1
ATOM 1387 C CA . GLN A 1 173 ? -27.607 -2.416 8.417 1.00 92.44 173 GLN A CA 1
ATOM 1388 C C . GLN A 1 173 ? -27.661 -1.221 9.378 1.00 92.44 173 GLN A C 1
ATOM 1390 O O . GLN A 1 173 ? -28.743 -0.863 9.833 1.00 92.44 173 GLN A O 1
ATOM 1395 N N . ASN A 1 174 ? -26.507 -0.623 9.698 1.00 87.75 174 ASN A N 1
ATOM 1396 C CA . ASN A 1 174 ? -26.368 0.379 10.765 1.00 87.75 174 ASN A CA 1
ATOM 1397 C C . ASN A 1 174 ? -25.751 1.707 10.293 1.00 87.75 174 ASN A C 1
ATOM 1399 O O . ASN A 1 174 ? -25.228 2.455 11.111 1.00 87.75 174 ASN A O 1
ATOM 1403 N N . GLU A 1 175 ? -25.769 1.989 8.986 1.00 91.56 175 GLU A N 1
ATOM 1404 C CA . GLU A 1 175 ? -25.178 3.176 8.329 1.00 91.56 175 GLU A CA 1
ATOM 1405 C C . GLU A 1 175 ? -23.635 3.221 8.349 1.00 91.56 175 GLU A C 1
ATOM 1407 O O . GLU A 1 175 ? -23.014 3.658 7.377 1.00 91.56 175 GLU A O 1
ATOM 1412 N N . PHE A 1 176 ? -22.993 2.719 9.402 1.00 96.44 176 PHE A N 1
ATOM 1413 C CA . PHE A 1 176 ? -21.551 2.508 9.501 1.00 96.44 176 PHE A CA 1
ATOM 1414 C C . PHE A 1 176 ? -21.225 1.320 10.421 1.00 96.44 176 PHE A C 1
ATOM 1416 O O . PHE A 1 176 ? -22.066 0.826 11.168 1.00 96.44 176 PHE A O 1
ATOM 1423 N N . ALA A 1 177 ? -19.989 0.833 10.349 1.00 98.00 177 ALA A N 1
ATOM 1424 C CA . ALA A 1 177 ? -19.468 -0.219 11.212 1.00 98.00 177 ALA A CA 1
ATOM 1425 C C . ALA A 1 177 ? -17.969 -0.022 11.440 1.00 98.00 177 ALA A C 1
ATOM 1427 O O . ALA A 1 177 ? -17.258 0.406 10.530 1.00 98.00 177 ALA A O 1
ATOM 1428 N N . VAL A 1 178 ? -17.484 -0.366 12.634 1.00 98.19 178 VAL A N 1
ATOM 1429 C CA . VAL A 1 178 ? -16.075 -0.225 13.024 1.00 98.19 178 VAL A CA 1
ATOM 1430 C C . VAL A 1 178 ? -15.576 -1.528 13.637 1.00 98.19 178 VAL A C 1
ATOM 1432 O O . VAL A 1 178 ? -16.315 -2.207 14.348 1.00 98.19 178 VAL A O 1
ATOM 1435 N N . ASP A 1 179 ? -14.338 -1.902 13.331 1.00 98.00 179 ASP A N 1
ATOM 1436 C CA . ASP A 1 179 ? -13.665 -3.063 13.914 1.00 98.00 179 ASP A CA 1
ATOM 1437 C C . ASP A 1 179 ? -12.142 -2.850 13.892 1.00 98.00 179 ASP A C 1
ATOM 1439 O O . ASP A 1 179 ? -11.617 -1.914 13.280 1.00 98.00 179 ASP A O 1
ATOM 1443 N N . GLU A 1 180 ? -11.425 -3.737 14.565 1.00 97.56 180 GLU A N 1
ATOM 1444 C CA . GLU A 1 180 ? -9.987 -3.703 14.768 1.00 97.56 180 GLU A CA 1
ATOM 1445 C C . GLU A 1 180 ? -9.313 -4.959 14.190 1.00 97.56 180 GLU A C 1
ATOM 1447 O O . GLU A 1 180 ? -9.877 -6.062 14.151 1.00 97.56 180 GLU A O 1
ATOM 1452 N N . VAL A 1 181 ? -8.079 -4.791 13.718 1.00 98.25 181 VAL A N 1
ATOM 1453 C CA . VAL A 1 181 ? -7.200 -5.850 13.223 1.00 98.25 181 VAL A CA 1
ATOM 1454 C C . VAL A 1 181 ? -5.882 -5.795 13.982 1.00 98.25 181 VAL A C 1
ATOM 1456 O O . VAL A 1 181 ? -5.202 -4.768 14.010 1.00 98.25 181 VAL A O 1
ATOM 1459 N N . ASP A 1 182 ? -5.526 -6.932 14.583 1.00 98.00 182 ASP A N 1
ATOM 1460 C CA . ASP A 1 182 ? -4.258 -7.174 15.283 1.00 98.00 182 ASP A CA 1
ATOM 1461 C C . ASP A 1 182 ? -3.891 -6.080 16.292 1.00 98.00 182 ASP A C 1
ATOM 1463 O O . ASP A 1 182 ? -2.732 -5.703 16.447 1.00 98.00 182 ASP A O 1
ATOM 1467 N N . ASN A 1 183 ? -4.908 -5.536 16.955 1.00 96.88 183 ASN A N 1
ATOM 1468 C CA . ASN A 1 183 ? -4.811 -4.530 18.002 1.00 96.88 183 ASN A CA 1
ATOM 1469 C C . ASN A 1 183 ? -4.054 -3.241 17.658 1.00 96.88 183 ASN A C 1
ATOM 1471 O O . ASN A 1 183 ? -3.660 -2.493 18.552 1.00 96.88 183 ASN A O 1
ATOM 1475 N N . CYS A 1 184 ? -3.835 -2.964 16.371 1.00 97.75 184 CYS A N 1
ATOM 1476 C CA . CYS A 1 184 ? -3.114 -1.773 15.923 1.00 97.75 184 CYS A CA 1
ATOM 1477 C C . CYS A 1 184 ? -3.716 -1.098 14.688 1.00 97.75 184 CYS A C 1
ATOM 1479 O O . CYS A 1 184 ? -3.290 0.005 14.347 1.00 97.75 184 CYS A O 1
ATOM 1481 N N . LEU A 1 185 ? -4.702 -1.712 14.030 1.00 98.44 185 LEU A N 1
ATOM 1482 C CA . LEU A 1 185 ? -5.341 -1.160 12.841 1.00 98.44 185 LEU A CA 1
ATOM 1483 C C . LEU A 1 185 ? -6.861 -1.129 13.009 1.00 98.44 185 LEU A C 1
ATOM 1485 O O . LEU A 1 185 ? -7.498 -2.175 13.051 1.00 98.44 185 LEU A O 1
ATOM 1489 N N . VAL A 1 186 ? -7.444 0.065 13.059 1.00 98.56 186 VAL A N 1
ATOM 1490 C CA . VAL A 1 186 ? -8.900 0.265 13.062 1.00 98.56 186 VAL A CA 1
ATOM 1491 C C . VAL A 1 186 ? -9.398 0.508 11.650 1.00 98.56 186 VAL A C 1
ATOM 1493 O O . VAL A 1 186 ? -8.765 1.225 10.872 1.00 98.56 186 VAL A O 1
ATOM 1496 N N . ILE A 1 187 ? -10.548 -0.086 11.341 1.00 98.56 187 ILE A N 1
ATOM 1497 C CA . ILE A 1 187 ? -11.218 -0.007 10.048 1.00 98.56 187 ILE A CA 1
ATOM 1498 C C . ILE A 1 187 ? -12.671 0.386 10.289 1.00 98.56 187 ILE A C 1
ATOM 1500 O O . ILE A 1 187 ? -13.401 -0.312 10.987 1.00 98.56 187 ILE A O 1
ATOM 1504 N N . GLY A 1 188 ? -13.090 1.486 9.678 1.00 98.38 188 GLY A N 1
ATOM 1505 C CA . GLY A 1 188 ? -14.483 1.895 9.587 1.00 98.38 188 GLY A CA 1
ATOM 1506 C C . GLY A 1 188 ? -15.020 1.708 8.177 1.00 98.38 188 GLY A C 1
ATOM 1507 O O . GLY A 1 188 ? -14.422 2.231 7.239 1.00 98.38 188 GLY A O 1
ATOM 1508 N N . ALA A 1 189 ? -16.148 1.022 8.021 1.00 98.44 189 ALA A N 1
ATOM 1509 C CA . ALA A 1 189 ? -16.954 1.045 6.805 1.00 98.44 189 ALA A CA 1
ATOM 1510 C C . ALA A 1 189 ? -18.131 2.002 7.001 1.00 98.44 189 ALA A C 1
ATOM 1512 O O . ALA A 1 189 ? -18.837 1.918 8.000 1.00 98.44 189 ALA A O 1
ATOM 1513 N N . ILE A 1 190 ? -18.326 2.929 6.067 1.00 98.31 190 ILE A N 1
ATOM 1514 C CA . ILE A 1 190 ? -19.322 3.999 6.177 1.00 98.31 190 ILE A CA 1
ATOM 1515 C C . ILE A 1 190 ? -20.164 4.022 4.904 1.00 98.31 190 ILE A C 1
ATOM 1517 O O . ILE A 1 190 ? -19.609 4.013 3.801 1.00 98.31 190 ILE A O 1
ATOM 1521 N N . ASN A 1 191 ? -21.487 4.091 5.047 1.00 96.44 191 ASN A N 1
ATOM 1522 C CA . ASN A 1 191 ? -22.375 4.443 3.951 1.00 96.44 191 ASN A CA 1
ATOM 1523 C C . ASN A 1 191 ? -22.231 5.939 3.639 1.00 96.44 191 ASN A C 1
ATOM 1525 O O . ASN A 1 191 ? -22.513 6.794 4.475 1.00 96.44 191 ASN A O 1
ATOM 1529 N N . ALA A 1 192 ? -21.732 6.243 2.447 1.00 94.94 192 ALA A N 1
ATOM 1530 C CA . ALA A 1 192 ? -21.304 7.576 2.043 1.00 94.94 192 ALA A CA 1
ATOM 1531 C C . ALA A 1 192 ? -22.191 8.185 0.948 1.00 94.94 192 ALA A C 1
ATOM 1533 O O . ALA A 1 192 ? -21.823 9.198 0.357 1.00 94.94 192 ALA A O 1
ATOM 1534 N N . GLU A 1 193 ? -23.359 7.592 0.686 1.00 92.88 193 GLU A N 1
ATOM 1535 C CA . GLU A 1 193 ? -24.362 8.166 -0.221 1.00 92.88 193 GLU A CA 1
ATOM 1536 C C . GLU A 1 193 ? -24.963 9.475 0.318 1.00 92.88 193 GLU A C 1
ATOM 1538 O O . GLU A 1 193 ? -25.378 10.331 -0.462 1.00 92.88 193 GLU A O 1
ATOM 1543 N N . ASP A 1 194 ? -24.961 9.651 1.641 1.00 93.06 194 ASP A N 1
ATOM 1544 C CA . ASP A 1 194 ? -25.407 10.857 2.333 1.00 93.06 194 ASP A CA 1
ATOM 1545 C C . ASP A 1 194 ? -24.234 11.530 3.073 1.00 93.06 194 ASP A C 1
ATOM 1547 O O . ASP A 1 194 ? -23.471 10.893 3.805 1.00 93.06 194 ASP A O 1
ATOM 1551 N N . GLU A 1 195 ? -24.076 12.844 2.891 1.00 94.88 195 GLU A N 1
ATOM 1552 C CA . GLU A 1 195 ? -22.957 13.607 3.461 1.00 94.88 195 GLU A CA 1
ATOM 1553 C C . GLU A 1 195 ? -22.996 13.657 4.997 1.00 94.88 195 GLU A C 1
ATOM 1555 O O . GLU A 1 195 ? -21.950 13.606 5.655 1.00 94.88 195 GLU A O 1
ATOM 1560 N N . LYS A 1 196 ? -24.194 13.712 5.590 1.00 95.50 196 LYS A N 1
ATOM 1561 C CA . LYS A 1 196 ? -24.359 13.689 7.045 1.00 95.50 196 LYS A CA 1
ATOM 1562 C C . LYS A 1 196 ? -23.953 12.322 7.595 1.00 95.50 196 LYS A C 1
ATOM 1564 O O . LYS A 1 196 ? -23.248 12.285 8.604 1.00 95.50 196 LYS A O 1
ATOM 1569 N N . MET A 1 197 ? -24.303 11.227 6.922 1.00 93.88 197 MET A N 1
ATOM 1570 C CA . MET A 1 197 ? -23.855 9.880 7.300 1.00 93.88 197 MET A CA 1
ATOM 1571 C C . MET A 1 197 ? -22.350 9.713 7.175 1.00 93.88 197 MET A C 1
ATOM 1573 O O . MET A 1 197 ? -21.707 9.186 8.083 1.00 93.88 197 MET A O 1
ATOM 1577 N N . LEU A 1 198 ? -21.752 10.270 6.124 1.00 95.56 198 LEU A N 1
ATOM 1578 C CA . LEU A 1 198 ? -20.302 10.296 5.996 1.00 95.56 198 LEU A CA 1
ATOM 1579 C C . LEU A 1 198 ? -19.627 11.037 7.164 1.00 95.56 198 LEU A C 1
ATOM 1581 O O . LEU A 1 198 ? -18.582 10.604 7.658 1.00 95.56 198 LEU A O 1
ATOM 1585 N N . MET A 1 199 ? -20.194 12.164 7.599 1.00 96.12 199 MET A N 1
ATOM 1586 C CA . MET A 1 199 ? -19.685 12.930 8.740 1.00 96.12 199 MET A CA 1
ATOM 1587 C C . MET A 1 199 ? -19.836 12.169 10.061 1.00 96.12 199 MET A C 1
ATOM 1589 O O . MET A 1 199 ? -18.861 12.071 10.810 1.00 96.12 199 MET A O 1
ATOM 1593 N N . LEU A 1 200 ? -21.018 11.605 10.326 1.00 95.88 200 LEU A N 1
ATOM 1594 C CA . LEU A 1 200 ? -21.302 10.832 11.537 1.00 95.88 200 LEU A CA 1
ATOM 1595 C C . LEU A 1 200 ? -20.442 9.569 11.615 1.00 95.88 200 LEU A C 1
ATOM 1597 O O . LEU A 1 200 ? -19.794 9.347 12.632 1.00 95.88 200 LEU A O 1
ATOM 1601 N N . GLY A 1 201 ? -20.326 8.808 10.525 1.00 97.00 201 GLY A N 1
ATOM 1602 C CA . GLY A 1 201 ? -19.479 7.617 10.487 1.00 97.00 201 GLY A CA 1
ATOM 1603 C C . GLY A 1 201 ? -18.002 7.940 10.731 1.00 97.00 201 GLY A C 1
ATOM 1604 O O . GLY A 1 201 ? -17.325 7.239 11.474 1.00 97.00 201 GLY A O 1
ATOM 1605 N N . LYS A 1 202 ? -17.478 9.049 10.185 1.00 97.94 202 LYS A N 1
ATOM 1606 C CA . LYS A 1 202 ? -16.103 9.495 10.495 1.00 97.94 202 LYS A CA 1
ATOM 1607 C C . LYS A 1 202 ? -15.938 9.891 11.960 1.00 97.94 202 LYS A C 1
ATOM 1609 O O . LYS A 1 202 ? -14.856 9.702 12.513 1.00 97.94 202 LYS A O 1
ATOM 1614 N N . TYR A 1 203 ? -16.956 10.514 12.550 1.00 97.31 203 TYR A N 1
ATOM 1615 C CA . TYR A 1 203 ? -16.951 10.869 13.965 1.00 97.31 203 TYR A CA 1
ATOM 1616 C C . TYR A 1 203 ? -16.918 9.608 14.833 1.00 97.31 203 TYR A C 1
ATOM 1618 O O . TYR A 1 203 ? -16.071 9.513 15.715 1.00 97.31 203 TYR A O 1
ATOM 1626 N N . ASP A 1 204 ? -17.748 8.617 14.514 1.00 96.69 204 ASP A N 1
ATOM 1627 C CA . ASP A 1 204 ? -17.825 7.354 15.248 1.00 96.69 204 ASP A CA 1
ATOM 1628 C C . ASP A 1 204 ? -16.524 6.543 15.166 1.00 96.69 204 ASP A C 1
ATOM 1630 O O . ASP A 1 204 ? -15.979 6.138 16.188 1.00 96.69 204 ASP A O 1
ATOM 1634 N N . VAL A 1 205 ? -15.921 6.432 13.975 1.00 98.25 205 VAL A N 1
ATOM 1635 C CA . VAL A 1 205 ? -14.605 5.784 13.814 1.00 98.25 205 VAL A CA 1
ATOM 1636 C C . VAL A 1 205 ? -13.541 6.455 14.686 1.00 98.25 205 VAL A C 1
ATOM 1638 O O . VAL A 1 205 ? -12.717 5.779 15.299 1.00 98.25 205 VAL A O 1
ATOM 1641 N N . ARG A 1 206 ? -13.541 7.790 14.774 1.00 98.31 206 ARG A N 1
ATOM 1642 C CA . ARG A 1 206 ? -12.605 8.520 15.647 1.00 98.31 206 ARG A CA 1
ATOM 1643 C C . ARG A 1 206 ? -12.908 8.300 17.118 1.00 98.31 206 ARG A C 1
ATOM 1645 O O . ARG A 1 206 ? -11.971 8.194 17.902 1.00 98.31 206 ARG A O 1
ATOM 1652 N N . LEU A 1 207 ? -14.183 8.242 17.484 1.00 97.12 207 LEU A N 1
ATOM 1653 C CA . LEU A 1 207 ? -14.603 7.970 18.849 1.00 97.12 207 LEU A CA 1
ATOM 1654 C C . LEU A 1 207 ? -14.158 6.565 19.275 1.00 97.12 207 LEU A C 1
ATOM 1656 O O . LEU A 1 207 ? -13.559 6.418 20.337 1.00 97.12 207 LEU A O 1
ATOM 1660 N N . TYR A 1 208 ? -14.312 5.566 18.403 1.00 97.25 208 TYR A N 1
ATOM 1661 C CA . TYR A 1 208 ? -13.765 4.225 18.610 1.00 97.25 208 TYR A CA 1
ATOM 1662 C C . TYR A 1 208 ? -12.247 4.268 18.826 1.00 97.25 208 TYR A C 1
ATOM 1664 O O . TYR A 1 208 ? -11.746 3.724 19.803 1.00 97.25 208 TYR A O 1
ATOM 1672 N N . VAL A 1 209 ? -11.499 4.967 17.964 1.00 97.75 209 VAL A N 1
ATOM 1673 C CA . VAL A 1 209 ? -10.041 5.133 18.121 1.00 97.75 209 VAL A CA 1
ATOM 1674 C C . VAL A 1 209 ? -9.685 5.788 19.457 1.00 97.75 209 VAL A C 1
ATOM 1676 O O . VAL A 1 209 ? -8.739 5.360 20.122 1.00 97.75 209 VAL A O 1
ATOM 1679 N N . TYR A 1 210 ? -10.434 6.816 19.856 1.00 97.06 210 TYR A N 1
ATOM 1680 C CA . TYR A 1 210 ? -10.241 7.501 21.125 1.00 97.06 210 TYR A CA 1
ATOM 1681 C C . TYR A 1 210 ? -10.403 6.537 22.299 1.00 97.06 210 TYR A C 1
ATOM 1683 O O . TYR A 1 210 ? -9.500 6.443 23.129 1.00 97.06 210 TYR A O 1
ATOM 1691 N N . HIS A 1 211 ? -11.484 5.761 22.315 1.00 95.25 211 HIS A N 1
ATOM 1692 C CA . HIS A 1 211 ? -11.726 4.744 23.331 1.00 95.25 211 HIS A CA 1
ATOM 1693 C C . HIS A 1 211 ? -10.667 3.641 23.326 1.00 95.25 211 HIS A C 1
ATOM 1695 O O . HIS A 1 211 ? -10.104 3.325 24.365 1.00 95.25 211 HIS A O 1
ATOM 1701 N N . SER A 1 212 ? -10.327 3.074 22.173 1.00 94.50 212 SER A N 1
ATOM 1702 C CA . SER A 1 212 ? -9.416 1.927 22.125 1.00 94.50 212 SER A CA 1
ATOM 1703 C C . SER A 1 212 ? -7.965 2.290 22.449 1.00 94.50 212 SER A C 1
ATOM 1705 O O . SER A 1 212 ? -7.211 1.457 22.964 1.00 94.50 212 SER A O 1
ATOM 1707 N N . PHE A 1 213 ? -7.536 3.523 22.152 1.00 95.06 213 PHE A N 1
ATOM 1708 C CA . PHE A 1 213 ? -6.108 3.850 22.140 1.00 95.06 213 PHE A CA 1
ATOM 1709 C C . PHE A 1 213 ? -5.685 5.115 22.875 1.00 95.06 213 PHE A C 1
ATOM 1711 O O . PHE A 1 213 ? -4.524 5.182 23.275 1.00 95.06 213 PHE A O 1
ATOM 1718 N N . ILE A 1 214 ? -6.558 6.112 23.016 1.00 93.31 214 ILE A N 1
ATOM 1719 C CA . ILE A 1 214 ? -6.187 7.404 23.611 1.00 93.31 214 ILE A CA 1
ATOM 1720 C C . ILE A 1 214 ? -6.642 7.465 25.067 1.00 93.31 214 ILE A C 1
ATOM 1722 O O . ILE A 1 214 ? -5.847 7.803 25.938 1.00 93.31 214 ILE A O 1
ATOM 1726 N N . ASN A 1 215 ? -7.900 7.115 25.336 1.00 92.38 215 ASN A N 1
ATOM 1727 C CA . ASN A 1 215 ? -8.472 7.133 26.675 1.00 92.38 215 ASN A CA 1
ATOM 1728 C C . ASN A 1 215 ? -9.446 5.961 26.914 1.00 92.38 215 ASN A C 1
ATOM 1730 O O . ASN A 1 215 ? -10.667 6.155 26.903 1.00 92.38 215 ASN A O 1
ATOM 1734 N N . PRO A 1 216 ? -8.925 4.748 27.168 1.00 90.25 216 PRO A N 1
ATOM 1735 C CA . PRO A 1 216 ? -9.748 3.566 27.424 1.00 90.25 216 PRO A CA 1
ATOM 1736 C C . PRO A 1 216 ? -10.668 3.666 28.638 1.00 90.25 216 PRO A C 1
ATOM 1738 O O . PRO A 1 216 ? -11.737 3.069 28.623 1.00 90.25 216 PRO A O 1
ATOM 1741 N N . GLU A 1 217 ? -10.320 4.475 29.642 1.00 86.81 217 GLU A N 1
ATOM 1742 C CA . GLU A 1 217 ? -11.118 4.641 30.868 1.00 86.81 217 GLU A CA 1
ATOM 1743 C C . GLU A 1 217 ? -12.523 5.206 30.590 1.00 86.81 217 GLU A C 1
ATOM 1745 O O . GLU A 1 217 ? -13.455 5.014 31.369 1.00 86.81 217 GLU A O 1
ATOM 1750 N N . THR A 1 218 ? -12.717 5.877 29.449 1.00 85.50 218 THR A N 1
ATOM 1751 C CA . THR A 1 218 ? -14.043 6.367 29.034 1.00 85.50 218 THR A CA 1
ATOM 1752 C C . THR A 1 218 ? -15.019 5.254 28.654 1.00 85.50 218 THR A C 1
ATOM 1754 O O . THR A 1 218 ? -16.227 5.475 28.719 1.00 85.50 218 THR A O 1
ATOM 1757 N N . LEU A 1 219 ? -14.537 4.045 28.338 1.00 83.12 219 LEU A N 1
ATOM 1758 C CA . LEU A 1 219 ? -15.403 2.868 28.190 1.00 83.12 219 LEU A CA 1
ATOM 1759 C C . LEU A 1 219 ? -15.978 2.401 29.535 1.00 83.12 219 LEU A C 1
ATOM 1761 O O . LEU A 1 219 ? -17.073 1.844 29.566 1.00 83.12 219 LEU A O 1
ATOM 1765 N N . ASP A 1 220 ? -15.300 2.707 30.644 1.00 84.56 220 ASP A N 1
ATOM 1766 C CA . ASP A 1 220 ? -15.733 2.375 32.007 1.00 84.56 220 ASP A CA 1
ATOM 1767 C C . ASP A 1 220 ? -16.646 3.461 32.615 1.00 84.56 220 ASP A C 1
ATOM 1769 O O . ASP A 1 220 ? -16.857 3.526 33.828 1.00 84.56 220 ASP A O 1
ATOM 1773 N N . GLY A 1 221 ? -17.210 4.332 31.770 1.00 83.88 221 GLY A N 1
ATOM 1774 C CA . GLY A 1 221 ? -18.147 5.381 32.170 1.00 83.88 221 GLY A CA 1
ATOM 1775 C C . GLY A 1 221 ? -17.492 6.670 32.668 1.00 83.88 221 GLY A C 1
ATOM 1776 O O . GLY A 1 221 ? -18.201 7.543 33.178 1.00 83.88 221 GLY A O 1
ATOM 1777 N N . ALA A 1 222 ? -16.170 6.827 32.521 1.00 85.81 222 ALA A N 1
ATOM 1778 C CA . ALA A 1 222 ? -15.524 8.110 32.779 1.00 85.81 222 ALA A CA 1
ATOM 1779 C C . ALA A 1 222 ? -16.086 9.194 31.831 1.00 85.81 222 ALA A C 1
ATOM 1781 O O . ALA A 1 222 ? -16.322 8.921 30.650 1.00 85.81 222 ALA A O 1
ATOM 1782 N N . PRO A 1 223 ? -16.324 10.426 32.321 1.00 89.94 223 PRO A N 1
ATOM 1783 C CA . PRO A 1 223 ? -16.889 11.484 31.498 1.00 89.94 223 PRO A CA 1
ATOM 1784 C C . PRO A 1 223 ? -15.925 11.880 30.378 1.00 89.94 223 PRO A C 1
ATOM 1786 O O . PRO A 1 223 ? -14.708 11.923 30.567 1.00 89.94 223 PRO A O 1
ATOM 1789 N N . TYR A 1 224 ? -16.482 12.239 29.223 1.00 93.50 224 TYR A N 1
ATOM 1790 C CA . TYR A 1 224 ? -15.690 12.816 28.145 1.00 93.50 224 TYR A CA 1
ATOM 1791 C C . TYR A 1 224 ? -15.092 14.160 28.556 1.00 93.50 224 TYR A C 1
ATOM 1793 O O . TYR A 1 224 ? -15.758 14.951 29.238 1.00 93.50 224 TYR A O 1
ATOM 1801 N N . PRO A 1 225 ? -13.866 14.464 28.108 1.00 93.44 225 PRO A N 1
ATOM 1802 C CA . PRO A 1 225 ? -13.303 15.779 28.323 1.00 93.44 225 PRO A CA 1
ATOM 1803 C C . PRO A 1 225 ? -14.066 16.821 27.476 1.00 93.44 225 PRO A C 1
ATOM 1805 O O . PRO A 1 225 ? -14.605 16.492 26.412 1.00 93.44 225 PRO A O 1
ATOM 1808 N N . PRO A 1 226 ? -14.152 18.085 27.930 1.00 94.44 226 PRO A N 1
ATOM 1809 C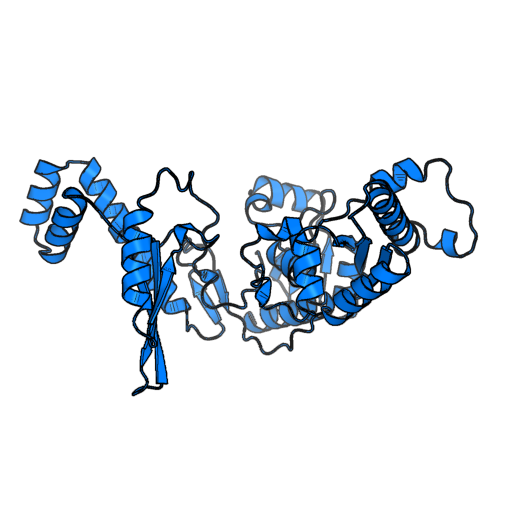 CA . PRO A 1 226 ? -14.944 19.120 27.258 1.00 94.44 226 PRO A CA 1
ATOM 1810 C C . PRO A 1 226 ? -14.415 19.483 25.861 1.00 94.44 226 PRO A C 1
ATOM 1812 O O . PRO A 1 226 ? -15.168 19.982 25.028 1.00 94.44 226 PRO A O 1
ATOM 1815 N N . ASP A 1 227 ? -13.138 19.214 25.594 1.00 95.75 227 ASP A N 1
ATOM 1816 C CA . ASP A 1 227 ? -12.436 19.421 24.327 1.00 95.75 227 ASP A CA 1
ATOM 1817 C C . ASP A 1 227 ? -12.433 18.172 23.424 1.00 95.75 227 ASP A C 1
ATOM 1819 O O . ASP A 1 227 ? -11.717 18.139 22.423 1.00 95.75 227 ASP A O 1
ATOM 1823 N N . LEU A 1 228 ? -13.264 17.155 23.708 1.00 95.38 228 LEU A N 1
ATOM 1824 C CA . LEU A 1 228 ? -13.362 15.940 22.888 1.00 95.38 228 LEU A CA 1
ATOM 1825 C C . LEU A 1 228 ? -13.457 16.226 21.374 1.00 95.38 228 LEU A C 1
ATOM 1827 O O . LEU A 1 228 ? -12.724 15.582 20.625 1.00 95.38 228 LEU A O 1
ATOM 1831 N N . PRO A 1 229 ? -14.281 17.175 20.875 1.00 95.31 229 PRO A N 1
ATOM 1832 C CA . PRO A 1 229 ? -14.330 17.461 19.440 1.00 95.31 229 PRO A CA 1
ATOM 1833 C C . PRO A 1 229 ? -12.975 17.883 18.850 1.00 95.31 229 PRO A C 1
ATOM 1835 O O . PRO A 1 229 ? -12.650 17.494 17.726 1.00 95.31 229 PRO A O 1
ATOM 1838 N N . GLU A 1 230 ? -12.175 18.641 19.605 1.00 96.56 230 GLU A N 1
ATOM 1839 C CA . GLU A 1 230 ? -10.830 19.055 19.204 1.00 96.56 230 GLU A CA 1
ATOM 1840 C C . GLU A 1 230 ? -9.893 17.846 19.173 1.00 96.56 230 GLU A C 1
ATOM 1842 O O . GLU A 1 230 ? -9.252 17.608 18.149 1.00 96.56 230 GLU A O 1
ATOM 1847 N N . ILE A 1 231 ? -9.910 17.007 20.215 1.00 96.12 231 ILE A N 1
ATOM 1848 C CA . ILE A 1 231 ? -9.123 15.766 20.268 1.00 96.12 231 ILE A CA 1
ATOM 1849 C C . ILE A 1 231 ? -9.454 14.862 19.076 1.00 96.12 231 ILE A C 1
ATOM 1851 O O . ILE A 1 231 ? -8.552 14.449 18.346 1.00 96.12 231 ILE A O 1
ATOM 1855 N N . LEU A 1 232 ? -10.739 14.594 18.820 1.00 97.38 232 LEU A N 1
ATOM 1856 C CA . LEU A 1 232 ? -11.165 13.744 17.706 1.00 97.38 232 LEU A CA 1
ATOM 1857 C C . LEU A 1 232 ? -10.724 14.321 16.354 1.00 97.38 232 LEU A C 1
ATOM 1859 O O . LEU A 1 232 ? -10.347 13.567 15.459 1.00 97.38 232 LEU A O 1
ATOM 1863 N N . SER A 1 233 ? -10.711 15.649 16.196 1.00 95.56 233 SER A N 1
ATOM 1864 C CA . SER A 1 233 ? -10.254 16.291 14.957 1.00 95.56 233 SER A CA 1
ATOM 1865 C C . SER A 1 233 ? -8.771 16.032 14.647 1.00 95.56 233 SER A C 1
ATOM 1867 O O . SER A 1 233 ? -8.395 15.994 13.473 1.00 95.56 233 SER A O 1
ATOM 1869 N N . THR A 1 234 ? -7.946 15.779 15.673 1.00 96.25 234 THR A N 1
ATOM 1870 C CA . THR A 1 234 ? -6.525 15.424 15.503 1.00 96.25 234 THR A CA 1
ATOM 1871 C C . THR A 1 234 ? -6.320 13.988 15.014 1.00 96.25 234 THR A C 1
ATOM 1873 O O . THR A 1 234 ? -5.281 13.681 14.424 1.00 96.25 234 THR A O 1
ATOM 1876 N N . ILE A 1 235 ? -7.321 13.117 15.184 1.00 97.44 235 ILE A N 1
ATOM 1877 C CA . ILE A 1 235 ? -7.279 11.725 14.732 1.00 97.44 235 ILE A CA 1
ATOM 1878 C C . ILE A 1 235 ? -7.461 11.697 13.210 1.00 97.44 235 ILE A C 1
ATOM 1880 O O . ILE A 1 235 ? -8.562 11.875 12.662 1.00 97.44 235 ILE A O 1
ATOM 1884 N N . LYS A 1 236 ? -6.346 11.473 12.513 1.00 96.44 236 LYS A N 1
ATOM 1885 C CA . LYS A 1 236 ? -6.294 11.362 11.054 1.00 96.44 236 LYS A CA 1
ATOM 1886 C C . LYS A 1 236 ? -6.762 9.977 10.621 1.00 96.44 236 LYS A C 1
ATOM 1888 O O . LYS A 1 236 ? -6.179 8.971 11.009 1.00 96.44 236 LYS A O 1
ATOM 1893 N N . LEU A 1 237 ? -7.802 9.951 9.792 1.00 97.94 237 LEU A N 1
ATOM 1894 C CA . LEU A 1 237 ? -8.289 8.741 9.139 1.00 97.94 237 LEU A CA 1
ATOM 1895 C C . LEU A 1 237 ? -7.828 8.732 7.684 1.00 97.94 237 LEU A C 1
ATOM 1897 O O . LEU A 1 237 ? -7.985 9.739 6.994 1.00 97.94 237 LEU A O 1
ATOM 1901 N N . ILE A 1 238 ? -7.332 7.592 7.219 1.00 97.38 238 ILE A N 1
ATOM 1902 C CA . ILE A 1 238 ? -6.850 7.394 5.849 1.00 97.38 238 ILE A CA 1
ATOM 1903 C C . ILE A 1 238 ? -7.979 6.780 5.020 1.00 97.38 238 ILE A C 1
ATOM 1905 O O . ILE A 1 238 ? -8.592 5.796 5.438 1.00 97.38 238 ILE A O 1
ATOM 1909 N N . ASP A 1 239 ? -8.306 7.364 3.865 1.00 96.62 239 ASP A N 1
ATOM 1910 C CA . ASP A 1 239 ? -9.204 6.733 2.893 1.00 96.62 239 ASP A CA 1
ATOM 1911 C C . ASP A 1 239 ? -8.495 5.579 2.184 1.00 96.62 239 ASP A C 1
ATOM 1913 O O . ASP A 1 239 ? -7.389 5.748 1.678 1.00 96.62 239 ASP A O 1
ATOM 1917 N N . TRP A 1 240 ? -9.152 4.429 2.053 1.00 95.31 240 TRP A N 1
ATOM 1918 C CA . TRP A 1 240 ? -8.625 3.332 1.233 1.00 95.31 240 TRP A CA 1
ATOM 1919 C C . TRP A 1 240 ? -8.245 3.765 -0.189 1.00 95.31 240 TRP A C 1
ATOM 1921 O O . TRP A 1 240 ? -7.239 3.312 -0.734 1.00 95.31 240 TRP A O 1
ATOM 1931 N N . ARG A 1 241 ? -9.038 4.663 -0.787 1.00 91.56 241 ARG A N 1
ATOM 1932 C CA . ARG A 1 241 ? -8.854 5.117 -2.173 1.00 91.56 241 ARG A CA 1
ATOM 1933 C C . ARG A 1 241 ? -7.625 6.004 -2.349 1.00 91.56 241 ARG A C 1
ATOM 1935 O O . ARG A 1 241 ? -7.138 6.128 -3.469 1.00 91.56 241 ARG A O 1
ATOM 1942 N N . GLU A 1 242 ? -7.075 6.565 -1.267 1.00 91.06 242 GLU A N 1
ATOM 1943 C CA . GLU A 1 242 ? -5.761 7.227 -1.314 1.00 91.06 242 GLU A CA 1
ATOM 1944 C C . GLU A 1 242 ? -4.669 6.244 -1.776 1.00 91.06 242 GLU A C 1
ATOM 1946 O O . GLU A 1 242 ? -3.694 6.644 -2.411 1.00 91.06 242 GLU A O 1
ATOM 1951 N N . GLY A 1 243 ? -4.884 4.940 -1.568 1.00 87.12 243 GLY A N 1
ATOM 1952 C CA . GLY A 1 243 ? -4.017 3.872 -2.044 1.00 87.12 243 GLY A CA 1
ATOM 1953 C C . GLY A 1 243 ? -4.022 3.637 -3.554 1.00 87.12 243 GLY A C 1
ATOM 1954 O O . GLY A 1 243 ? -3.148 2.920 -4.029 1.00 87.12 243 GLY A O 1
ATOM 1955 N N . PHE A 1 244 ? -4.930 4.224 -4.344 1.00 82.19 244 PHE A N 1
ATOM 1956 C CA . PHE A 1 244 ? -4.967 4.012 -5.806 1.00 82.19 244 PHE A CA 1
ATOM 1957 C C . PHE A 1 244 ? -3.728 4.551 -6.532 1.00 82.19 244 PHE A C 1
ATOM 1959 O O . PHE A 1 244 ? -3.394 4.078 -7.615 1.00 82.19 244 PHE A O 1
ATOM 1966 N N . GLY A 1 245 ? -3.005 5.492 -5.918 1.00 73.12 245 GLY A N 1
ATOM 1967 C CA . GLY A 1 245 ? -1.691 5.929 -6.397 1.00 73.12 245 GLY A CA 1
ATOM 1968 C C . GLY A 1 245 ? -0.540 4.996 -6.001 1.00 73.12 245 GLY A C 1
ATOM 1969 O O . GLY A 1 245 ? 0.574 5.150 -6.506 1.00 73.12 245 GLY A O 1
ATOM 1970 N N . SER A 1 246 ? -0.781 4.036 -5.104 1.00 78.00 246 SER A N 1
ATOM 1971 C CA . SER A 1 246 ? 0.239 3.114 -4.617 1.00 78.00 246 SER A CA 1
ATOM 1972 C C . SER A 1 246 ? 0.575 2.072 -5.674 1.00 78.00 246 SER A C 1
ATOM 1974 O O . SER A 1 246 ? -0.270 1.332 -6.169 1.00 78.00 246 SER A O 1
ATOM 1976 N N . VAL A 1 247 ? 1.859 1.956 -5.976 1.00 70.75 247 VAL A N 1
ATOM 1977 C CA . VAL A 1 247 ? 2.387 1.014 -6.980 1.00 70.75 247 VAL A CA 1
ATOM 1978 C C . VAL A 1 247 ? 2.419 -0.423 -6.497 1.00 70.75 247 VAL A C 1
ATOM 1980 O O . VAL A 1 247 ? 2.581 -1.358 -7.280 1.00 70.75 247 VAL A O 1
ATOM 1983 N N . ILE A 1 248 ? 2.268 -0.594 -5.188 1.00 73.31 248 ILE A N 1
ATOM 1984 C CA . ILE A 1 248 ? 2.137 -1.899 -4.575 1.00 73.31 248 ILE A CA 1
ATOM 1985 C C . ILE A 1 248 ? 0.678 -2.291 -4.355 1.00 73.31 248 ILE A C 1
ATOM 1987 O O . ILE A 1 248 ? 0.428 -3.347 -3.779 1.00 73.31 248 ILE A O 1
ATOM 1991 N N . LEU A 1 249 ? -0.288 -1.472 -4.780 1.00 80.62 249 LEU A N 1
ATOM 1992 C CA . LEU A 1 249 ? -1.685 -1.859 -4.702 1.00 80.62 249 LEU A CA 1
ATOM 1993 C C . LEU A 1 249 ? -1.909 -3.081 -5.600 1.00 80.62 249 LEU A C 1
ATOM 1995 O O . LEU A 1 249 ? -1.557 -3.084 -6.781 1.00 80.62 249 LEU A O 1
ATOM 1999 N N . GLU A 1 250 ? -2.454 -4.152 -5.037 1.00 78.81 250 GLU A N 1
ATOM 2000 C CA . GLU A 1 250 ? -2.966 -5.258 -5.842 1.00 78.81 250 GLU A CA 1
ATOM 2001 C C . GLU A 1 250 ? -4.136 -4.753 -6.702 1.00 78.81 250 GLU A C 1
ATOM 2003 O O . GLU A 1 250 ? -4.939 -3.944 -6.219 1.00 78.81 250 GLU A O 1
ATOM 2008 N N . PRO A 1 251 ? -4.258 -5.210 -7.965 1.00 79.75 251 PRO A N 1
ATOM 2009 C CA . PRO A 1 251 ? -5.394 -4.864 -8.803 1.00 79.75 251 PRO A CA 1
ATOM 2010 C C . PRO A 1 251 ? -6.702 -5.048 -8.041 1.00 79.75 251 PRO A C 1
ATOM 2012 O O . PRO A 1 251 ? -6.928 -6.077 -7.408 1.00 79.75 251 PRO A O 1
ATOM 2015 N N . ILE A 1 252 ? -7.563 -4.036 -8.105 1.00 79.56 252 ILE A N 1
ATOM 2016 C CA . ILE A 1 252 ? -8.811 -3.996 -7.336 1.00 79.56 252 ILE A CA 1
ATOM 2017 C C . ILE A 1 252 ? -9.693 -5.211 -7.672 1.00 79.56 252 ILE A C 1
ATOM 2019 O O . ILE A 1 252 ? -10.330 -5.775 -6.793 1.00 79.56 252 ILE A O 1
ATOM 2023 N N . THR A 1 253 ? -9.643 -5.694 -8.912 1.00 78.19 253 THR A N 1
ATOM 2024 C CA . THR A 1 253 ? -10.350 -6.900 -9.370 1.00 78.19 253 THR A CA 1
ATOM 2025 C C . THR A 1 253 ? -9.829 -8.216 -8.783 1.00 78.19 253 THR A C 1
ATOM 2027 O O . THR A 1 253 ? -10.486 -9.237 -8.936 1.00 78.19 253 THR A O 1
ATOM 2030 N N . LEU A 1 254 ? -8.667 -8.223 -8.123 1.00 81.62 254 LEU A N 1
ATOM 2031 C CA . LEU A 1 254 ? -8.124 -9.400 -7.431 1.00 81.62 254 LEU A CA 1
ATOM 2032 C C . LEU A 1 254 ? -8.480 -9.424 -5.939 1.00 81.62 254 LEU A C 1
ATOM 2034 O O . LEU A 1 254 ? -8.009 -10.292 -5.206 1.00 81.62 254 LEU A O 1
ATOM 2038 N N . ARG A 1 255 ? -9.288 -8.471 -5.465 1.00 85.62 255 ARG A N 1
ATOM 2039 C CA . ARG A 1 255 ? -9.704 -8.412 -4.064 1.00 85.62 255 ARG A CA 1
ATOM 2040 C C . ARG A 1 255 ? -10.655 -9.558 -3.742 1.00 85.62 255 ARG A C 1
ATOM 2042 O O . ARG A 1 255 ? -11.623 -9.795 -4.453 1.00 85.62 255 ARG A O 1
ATOM 2049 N N . HIS A 1 256 ? -10.414 -10.215 -2.612 1.00 88.00 256 HIS A N 1
ATOM 2050 C CA . HIS A 1 256 ? -11.261 -11.290 -2.097 1.00 88.00 256 HIS A CA 1
ATOM 2051 C C . HIS A 1 256 ? -12.496 -10.736 -1.367 1.00 88.00 256 HIS A C 1
ATOM 2053 O O . HIS A 1 256 ? -12.663 -10.954 -0.172 1.00 88.00 256 HIS A O 1
ATOM 2059 N N . ILE A 1 257 ? -13.331 -9.966 -2.070 1.00 93.00 257 ILE A N 1
ATOM 2060 C CA . ILE A 1 257 ? -14.632 -9.482 -1.583 1.00 93.00 257 ILE A CA 1
ATOM 2061 C C . ILE A 1 257 ? -15.681 -9.601 -2.698 1.00 93.00 257 ILE A C 1
ATOM 2063 O O . ILE A 1 257 ? -15.300 -9.667 -3.866 1.00 93.00 257 ILE A O 1
ATOM 2067 N N . PRO A 1 258 ? -16.988 -9.612 -2.378 1.00 94.75 258 PRO A N 1
ATOM 2068 C CA . PRO A 1 258 ? -18.035 -9.623 -3.397 1.00 94.75 258 PRO A CA 1
ATOM 2069 C C . PRO A 1 258 ? -17.924 -8.449 -4.382 1.00 94.75 258 PRO A C 1
ATOM 2071 O O . PRO A 1 258 ? -17.682 -7.311 -3.972 1.00 94.75 258 PRO A O 1
ATOM 2074 N N . ASP A 1 259 ? -18.184 -8.709 -5.667 1.00 92.56 259 ASP A N 1
ATOM 2075 C CA . ASP A 1 259 ? -18.093 -7.711 -6.746 1.00 92.56 259 ASP A CA 1
ATOM 2076 C C . ASP A 1 259 ? -18.932 -6.460 -6.464 1.00 92.56 259 ASP A C 1
ATOM 2078 O O . ASP A 1 259 ? -18.497 -5.339 -6.720 1.00 92.56 259 ASP A O 1
ATOM 2082 N N . GLN A 1 260 ? -20.123 -6.635 -5.888 1.00 94.56 260 GLN A N 1
ATOM 2083 C CA . GLN A 1 260 ? -20.996 -5.517 -5.540 1.00 94.56 260 GLN A CA 1
ATOM 2084 C C . GLN A 1 260 ? -20.329 -4.578 -4.524 1.00 94.56 260 GLN A C 1
ATOM 2086 O O . GLN A 1 260 ? -20.273 -3.370 -4.749 1.00 94.56 260 GLN A O 1
ATOM 2091 N N . HIS A 1 261 ? -19.731 -5.130 -3.462 1.00 95.44 261 HIS A N 1
ATOM 2092 C CA . HIS A 1 261 ? -18.994 -4.342 -2.472 1.00 95.44 261 HIS A CA 1
ATOM 2093 C C . HIS A 1 261 ? -17.811 -3.616 -3.117 1.00 95.44 261 HIS A C 1
ATOM 2095 O O . HIS A 1 261 ? -17.561 -2.449 -2.822 1.00 95.44 261 HIS A O 1
ATOM 2101 N N . LEU A 1 262 ? -17.100 -4.279 -4.032 1.00 94.00 262 LEU A N 1
ATOM 2102 C CA . LEU A 1 262 ? -15.991 -3.680 -4.767 1.00 94.00 262 LEU A CA 1
ATOM 2103 C C . LEU A 1 262 ? -16.434 -2.456 -5.580 1.00 94.00 262 LEU A C 1
ATOM 2105 O O . LEU A 1 262 ? -15.793 -1.405 -5.519 1.00 94.00 262 LEU A O 1
ATOM 2109 N N . ILE A 1 263 ? -17.540 -2.583 -6.317 1.00 93.81 263 ILE A N 1
ATOM 2110 C CA . ILE A 1 263 ? -18.130 -1.497 -7.103 1.00 93.81 263 ILE A CA 1
ATOM 2111 C C . ILE A 1 263 ? -18.571 -0.349 -6.195 1.00 93.81 263 ILE A C 1
ATOM 2113 O O . ILE A 1 263 ? -18.294 0.811 -6.502 1.00 93.81 263 ILE A O 1
ATOM 2117 N N . ASP A 1 264 ? -19.198 -0.641 -5.059 1.00 95.62 264 ASP A N 1
ATOM 2118 C CA . ASP A 1 264 ? -19.663 0.398 -4.142 1.00 95.62 264 ASP A CA 1
ATOM 2119 C C . ASP A 1 264 ? -18.505 1.163 -3.481 1.00 95.62 264 ASP A C 1
ATOM 2121 O O . ASP A 1 264 ? -18.600 2.381 -3.302 1.00 95.62 264 ASP A O 1
ATOM 2125 N N . LEU A 1 265 ? -17.383 0.491 -3.197 1.00 95.19 265 LEU A N 1
ATOM 2126 C CA . LEU A 1 265 ? -16.144 1.139 -2.754 1.00 95.19 265 LEU A CA 1
ATOM 2127 C C . LEU A 1 265 ? -15.525 2.018 -3.851 1.00 95.19 265 LEU A C 1
ATOM 2129 O O . LEU A 1 265 ? -15.100 3.144 -3.581 1.00 95.19 265 LEU A O 1
ATOM 2133 N N . LEU A 1 266 ? -15.481 1.523 -5.092 1.00 91.75 266 LEU A N 1
ATOM 2134 C CA . LEU A 1 266 ? -14.945 2.249 -6.249 1.00 91.75 266 LEU A CA 1
ATOM 2135 C C . LEU A 1 266 ? -15.743 3.520 -6.551 1.00 91.75 266 LEU A C 1
ATOM 2137 O O . LEU A 1 266 ? -15.162 4.580 -6.780 1.00 91.75 266 LEU A O 1
ATOM 2141 N N . LEU A 1 267 ? -17.071 3.416 -6.521 1.00 93.69 267 LEU A N 1
ATOM 2142 C CA . LEU A 1 267 ? -17.984 4.534 -6.757 1.00 93.69 267 LEU A CA 1
ATOM 2143 C C . LEU A 1 267 ? -18.118 5.457 -5.539 1.00 93.69 267 LEU A C 1
ATOM 2145 O O . LEU A 1 267 ? -18.734 6.515 -5.640 1.00 93.69 267 LEU A O 1
ATOM 2149 N N . GLY A 1 268 ? -17.541 5.080 -4.394 1.00 94.88 268 GLY A N 1
ATOM 2150 C CA . GLY A 1 268 ? -17.587 5.867 -3.167 1.00 94.88 268 GLY A CA 1
ATOM 2151 C C . GLY A 1 268 ? -18.942 5.870 -2.466 1.00 94.88 268 GLY A C 1
ATOM 2152 O O . GLY A 1 268 ? -19.133 6.694 -1.579 1.00 94.88 268 GLY A O 1
ATOM 2153 N N . ARG A 1 269 ? -19.855 4.960 -2.828 1.00 96.19 269 ARG A N 1
ATOM 2154 C CA . ARG A 1 269 ? -21.110 4.726 -2.091 1.00 96.19 269 ARG A CA 1
ATOM 2155 C C . ARG A 1 269 ? -20.821 4.145 -0.715 1.00 96.19 269 ARG A C 1
ATOM 2157 O O . ARG A 1 269 ? -21.491 4.468 0.259 1.00 96.19 269 ARG A O 1
ATOM 2164 N N . LYS A 1 270 ? -19.771 3.326 -0.627 1.00 97.12 270 LYS A N 1
ATOM 2165 C CA . LYS A 1 270 ? -19.173 2.877 0.628 1.00 97.12 270 LYS A CA 1
ATOM 2166 C C . LYS A 1 270 ? -17.770 3.443 0.748 1.00 97.12 270 LYS A C 1
ATOM 2168 O O . LYS A 1 270 ? -17.023 3.519 -0.227 1.00 97.12 270 LYS A O 1
ATOM 2173 N N . MET A 1 271 ? -17.399 3.841 1.957 1.00 97.75 271 MET A N 1
ATOM 2174 C CA . MET A 1 271 ? -16.073 4.368 2.253 1.00 97.75 271 MET A CA 1
ATOM 2175 C C . MET A 1 271 ? -15.421 3.570 3.370 1.00 97.75 271 MET A C 1
ATOM 2177 O O . MET A 1 271 ? -16.004 3.403 4.437 1.00 97.75 271 MET A O 1
ATOM 2181 N N . LEU A 1 272 ? -14.184 3.134 3.130 1.00 98.31 272 LEU A N 1
ATOM 2182 C CA . LEU A 1 272 ? -13.332 2.545 4.157 1.00 98.31 272 LEU A CA 1
ATOM 2183 C C . LEU A 1 272 ? -12.385 3.609 4.710 1.00 98.31 272 LEU A C 1
ATOM 2185 O O . LEU A 1 272 ? -11.674 4.284 3.954 1.00 98.31 272 LEU A O 1
ATOM 2189 N N . LYS A 1 273 ? -12.385 3.756 6.032 1.00 98.38 273 LYS A N 1
ATOM 2190 C CA . LYS A 1 273 ? -11.516 4.661 6.779 1.00 98.38 273 LYS A CA 1
ATOM 2191 C C . LYS A 1 273 ? -10.628 3.873 7.718 1.00 98.38 273 LYS A C 1
ATOM 2193 O O . LYS A 1 273 ? -11.122 3.086 8.514 1.00 98.38 273 LYS A O 1
ATOM 2198 N N . PHE A 1 274 ? -9.329 4.118 7.639 1.00 98.50 274 PHE A N 1
ATOM 2199 C CA . PHE A 1 274 ? -8.334 3.419 8.436 1.00 98.50 274 PHE A CA 1
ATOM 2200 C C . PHE A 1 274 ? -7.700 4.348 9.462 1.00 98.50 274 PHE A C 1
ATOM 2202 O O . PHE A 1 274 ? -7.416 5.509 9.164 1.00 98.50 274 PHE A O 1
ATOM 2209 N N . PHE A 1 275 ? -7.416 3.811 10.643 1.00 98.31 275 PHE A N 1
ATOM 2210 C CA . PHE A 1 275 ? -6.515 4.416 11.615 1.00 98.31 275 PHE A CA 1
ATOM 2211 C C . PHE A 1 275 ? -5.469 3.387 12.026 1.00 98.31 275 PHE A C 1
ATOM 2213 O O . PHE A 1 275 ? -5.810 2.292 12.465 1.00 98.31 275 PHE A O 1
ATOM 2220 N N . PHE A 1 276 ? -4.195 3.740 11.893 1.00 98.00 276 PHE A N 1
ATOM 2221 C CA . PHE A 1 276 ? -3.084 2.891 12.302 1.00 98.00 276 PHE A CA 1
ATOM 2222 C C . PHE A 1 276 ? -2.438 3.459 13.560 1.00 98.00 276 PHE A C 1
ATOM 2224 O O . PHE A 1 276 ? -1.992 4.605 13.564 1.00 98.00 276 PHE A O 1
ATOM 2231 N N . ASN A 1 277 ? -2.364 2.643 14.608 1.00 97.81 277 ASN A N 1
ATOM 2232 C CA . ASN A 1 277 ? -1.699 2.975 15.855 1.00 97.81 277 ASN A CA 1
ATOM 2233 C C . ASN A 1 277 ? -0.249 2.453 15.833 1.00 97.81 277 ASN A C 1
ATOM 2235 O O . ASN A 1 277 ? -0.0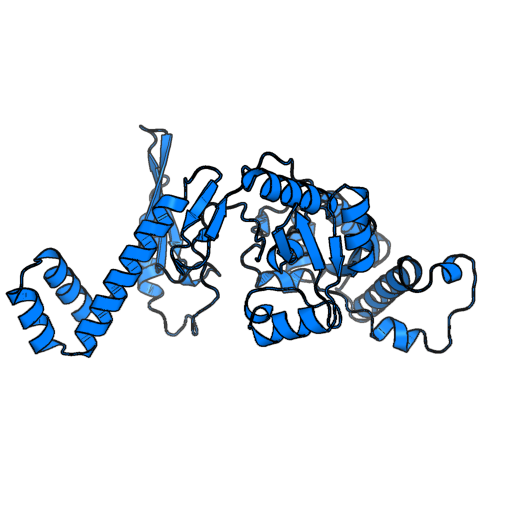23 1.253 16.040 1.00 97.81 277 ASN A O 1
ATOM 2239 N N . PRO A 1 278 ? 0.756 3.324 15.626 1.00 97.44 278 PRO A N 1
ATOM 2240 C CA . PRO A 1 278 ? 2.136 2.880 15.503 1.00 97.44 278 PRO A CA 1
ATOM 2241 C C . PRO A 1 278 ? 2.698 2.343 16.828 1.00 97.44 278 PRO A C 1
ATOM 2243 O O . PRO A 1 278 ? 3.527 1.435 16.808 1.00 97.44 278 PRO A O 1
ATOM 2246 N N . GLN A 1 279 ? 2.240 2.837 17.985 1.00 97.50 279 GLN A N 1
ATOM 2247 C CA . GLN A 1 279 ? 2.686 2.347 19.294 1.00 97.50 279 GLN A CA 1
ATOM 2248 C C . GLN A 1 279 ? 2.230 0.906 19.529 1.00 97.50 279 GLN A C 1
ATOM 2250 O O . GLN A 1 279 ? 3.024 0.062 19.948 1.00 97.50 279 GLN A O 1
ATOM 2255 N N . ARG A 1 280 ? 0.968 0.601 19.211 1.00 98.00 280 ARG A N 1
ATOM 2256 C CA . ARG A 1 280 ? 0.434 -0.761 19.302 1.00 98.00 280 ARG A CA 1
ATOM 2257 C C . ARG A 1 280 ? 1.078 -1.695 18.289 1.00 98.00 280 ARG A C 1
ATOM 2259 O O . ARG A 1 280 ? 1.346 -2.838 18.632 1.00 98.00 280 ARG A O 1
ATOM 2266 N N . PHE A 1 281 ? 1.393 -1.219 17.085 1.00 98.19 281 PHE A N 1
ATOM 2267 C CA . PHE A 1 281 ? 2.124 -2.031 16.114 1.00 98.19 281 PHE A CA 1
ATOM 2268 C C . PHE A 1 281 ? 3.547 -2.365 16.590 1.00 98.19 281 PHE A C 1
ATOM 2270 O O . PHE A 1 281 ? 3.987 -3.502 16.444 1.00 98.19 281 PHE A O 1
ATOM 2277 N N . VAL A 1 282 ? 4.259 -1.419 17.216 1.00 98.31 282 VAL A N 1
ATOM 2278 C CA . VAL A 1 282 ? 5.567 -1.688 17.845 1.00 98.31 282 VAL A CA 1
ATOM 2279 C C . VAL A 1 282 ? 5.443 -2.728 18.962 1.00 98.31 282 VAL A C 1
ATOM 2281 O O . VAL A 1 282 ? 6.267 -3.638 19.031 1.00 98.31 282 VAL A O 1
ATOM 2284 N N . ALA A 1 283 ? 4.414 -2.628 19.810 1.00 98.25 283 ALA A N 1
ATOM 2285 C CA . ALA A 1 283 ? 4.137 -3.641 20.830 1.00 98.25 283 ALA A CA 1
ATOM 2286 C C . ALA A 1 283 ? 3.874 -5.015 20.192 1.00 98.25 283 ALA A C 1
ATOM 2288 O O . ALA A 1 283 ? 4.559 -5.974 20.530 1.00 98.25 283 ALA A O 1
ATOM 2289 N N . LEU A 1 284 ? 3.002 -5.077 19.178 1.00 98.25 284 LEU A N 1
ATOM 2290 C CA . LEU A 1 284 ? 2.705 -6.295 18.423 1.00 98.25 284 LEU A CA 1
ATOM 2291 C C . LEU A 1 284 ? 3.971 -6.924 17.819 1.00 98.25 284 LEU A C 1
ATOM 2293 O O . LEU A 1 284 ? 4.132 -8.140 17.870 1.00 98.25 284 LEU A O 1
ATOM 2297 N N . CYS A 1 285 ? 4.889 -6.121 17.274 1.00 97.62 285 CYS A N 1
ATOM 2298 C CA . CYS A 1 285 ? 6.176 -6.613 16.778 1.00 97.62 285 CYS A CA 1
ATOM 2299 C C . CYS A 1 285 ? 6.983 -7.291 17.894 1.00 97.62 285 CYS A C 1
ATOM 2301 O O . CYS A 1 285 ? 7.430 -8.427 17.726 1.00 97.62 285 CYS A O 1
ATOM 2303 N N . ASN A 1 286 ? 7.138 -6.611 19.033 1.00 97.75 286 ASN A N 1
ATOM 2304 C CA . ASN A 1 286 ? 7.915 -7.112 20.166 1.00 97.75 286 ASN A CA 1
ATOM 2305 C C . ASN A 1 286 ? 7.303 -8.390 20.759 1.00 97.75 286 ASN A C 1
ATOM 2307 O O . ASN A 1 286 ? 8.036 -9.348 21.009 1.00 97.75 286 ASN A O 1
ATOM 2311 N N . ASP A 1 287 ? 5.977 -8.439 20.889 1.00 97.88 287 ASP A N 1
ATOM 2312 C CA . ASP A 1 287 ? 5.233 -9.609 21.372 1.00 97.88 287 ASP A CA 1
ATOM 2313 C C . ASP A 1 287 ? 5.414 -10.834 20.456 1.00 97.88 287 ASP A C 1
ATOM 2315 O O . ASP A 1 287 ? 5.321 -11.973 20.906 1.00 97.88 287 ASP A O 1
ATOM 2319 N N . ASN A 1 288 ? 5.742 -10.610 19.178 1.00 96.56 288 ASN A N 1
ATOM 2320 C CA . ASN A 1 288 ? 5.980 -11.652 18.174 1.00 96.56 288 ASN A CA 1
ATOM 2321 C C . ASN A 1 288 ? 7.471 -11.865 17.848 1.00 96.56 288 ASN A C 1
ATOM 2323 O O . ASN A 1 288 ? 7.829 -12.440 16.812 1.00 96.56 288 ASN A O 1
ATOM 2327 N N . GLY A 1 289 ? 8.360 -11.421 18.744 1.00 94.75 289 GLY A N 1
ATOM 2328 C CA . GLY A 1 289 ? 9.802 -11.665 18.666 1.00 94.75 289 GLY A CA 1
ATOM 2329 C C . GLY A 1 289 ? 10.547 -10.804 17.642 1.00 94.75 289 GLY A C 1
ATOM 2330 O O . GLY A 1 289 ? 11.727 -11.043 17.392 1.00 94.75 289 GLY A O 1
ATOM 2331 N N . LEU A 1 290 ? 9.896 -9.796 17.056 1.00 95.06 290 LEU A N 1
ATOM 2332 C CA . LEU A 1 290 ? 10.531 -8.798 16.201 1.00 95.06 290 LEU A CA 1
ATOM 2333 C C . LEU A 1 290 ? 10.858 -7.554 17.031 1.00 95.06 290 LEU A C 1
ATOM 2335 O O . LEU A 1 290 ? 9.981 -6.743 17.320 1.00 95.06 290 LEU A O 1
ATOM 2339 N N . LYS A 1 291 ? 12.134 -7.371 17.387 1.00 96.50 291 LYS A N 1
ATOM 2340 C CA . LYS A 1 291 ? 12.568 -6.221 18.191 1.00 96.50 291 LYS A CA 1
ATOM 2341 C C . LYS A 1 291 ? 12.329 -4.909 17.436 1.00 96.50 291 LYS A C 1
ATOM 2343 O O . LYS A 1 291 ? 13.076 -4.584 16.510 1.00 96.50 291 LYS A O 1
ATOM 2348 N N . ALA A 1 292 ? 11.330 -4.144 17.867 1.00 97.19 292 ALA A N 1
ATOM 2349 C CA . ALA A 1 292 ? 10.900 -2.898 17.244 1.00 97.19 292 ALA A CA 1
ATOM 2350 C C . ALA A 1 292 ? 10.875 -1.739 18.248 1.00 97.19 292 ALA A C 1
ATOM 2352 O O . ALA A 1 292 ? 10.487 -1.921 19.400 1.00 97.19 292 ALA A O 1
ATOM 2353 N N . ASN A 1 293 ? 11.284 -0.543 17.818 1.00 97.50 293 ASN A N 1
ATOM 2354 C CA . ASN A 1 293 ? 11.273 0.678 18.633 1.00 97.50 293 ASN A CA 1
ATOM 2355 C C . ASN A 1 293 ? 11.075 1.921 17.756 1.00 97.50 293 ASN A C 1
ATOM 2357 O O . ASN A 1 293 ? 11.344 1.884 16.557 1.00 97.50 293 ASN A O 1
ATOM 2361 N N . PHE A 1 294 ? 10.676 3.043 18.354 1.00 97.62 294 PHE A N 1
ATOM 2362 C CA . PHE A 1 294 ? 10.728 4.336 17.671 1.00 97.62 294 PHE A CA 1
ATOM 2363 C C . PHE A 1 294 ? 12.149 4.904 17.644 1.00 97.62 294 PHE A C 1
ATOM 2365 O O . PHE A 1 294 ? 12.938 4.697 18.567 1.00 97.62 294 PHE A O 1
ATOM 2372 N N . THR A 1 295 ? 12.460 5.670 16.603 1.00 95.31 295 THR A N 1
ATOM 2373 C CA . THR A 1 295 ? 13.698 6.443 16.513 1.00 95.31 295 THR A CA 1
ATOM 2374 C C . THR A 1 295 ? 13.766 7.544 17.561 1.00 95.31 295 THR A C 1
ATOM 2376 O O . THR A 1 295 ? 12.769 8.185 17.914 1.00 95.31 295 THR A O 1
ATOM 2379 N N . THR A 1 296 ? 14.990 7.842 17.992 1.00 94.94 296 THR A N 1
ATOM 2380 C CA . THR A 1 296 ? 15.274 9.058 18.756 1.00 94.94 296 THR A CA 1
ATOM 2381 C C . THR A 1 296 ? 15.124 10.299 17.872 1.00 94.94 296 THR A C 1
ATOM 2383 O O . THR A 1 296 ? 15.316 10.244 16.656 1.00 94.94 296 THR A O 1
ATOM 2386 N N . THR A 1 297 ? 14.884 11.469 18.472 1.00 94.06 297 THR A N 1
ATOM 2387 C CA . THR A 1 297 ? 14.791 12.751 17.744 1.00 94.06 297 THR A CA 1
ATOM 2388 C C . THR A 1 297 ? 16.011 13.013 16.855 1.00 94.06 297 THR A C 1
ATOM 2390 O O . THR A 1 297 ? 15.887 13.496 15.728 1.00 94.06 297 THR A O 1
ATOM 2393 N N . LYS A 1 298 ? 17.210 12.658 17.339 1.00 93.88 298 LYS A N 1
ATOM 2394 C CA . LYS A 1 298 ? 18.468 12.815 16.595 1.00 93.88 298 LYS A CA 1
ATOM 2395 C C . LYS A 1 298 ? 18.499 11.929 15.348 1.00 93.88 298 LYS A C 1
ATOM 2397 O O . LYS A 1 298 ? 18.904 12.390 14.281 1.00 93.88 298 LYS A O 1
ATOM 2402 N N . GLU A 1 299 ? 18.069 10.677 15.471 1.00 92.44 299 GLU A N 1
ATOM 2403 C CA . GLU A 1 299 ? 17.987 9.737 14.350 1.00 92.44 299 GLU A CA 1
ATOM 2404 C C . GLU A 1 299 ? 16.911 10.152 13.348 1.00 92.44 299 GLU A C 1
ATOM 2406 O O . GLU A 1 299 ? 17.200 10.203 12.153 1.00 92.44 299 GLU A O 1
ATOM 2411 N N . SER A 1 300 ? 15.723 10.552 13.816 1.00 92.12 300 SER A N 1
ATOM 2412 C CA . SER A 1 300 ? 14.650 11.056 12.952 1.00 92.12 300 SER A CA 1
ATOM 2413 C C . SER A 1 300 ? 15.109 12.247 12.111 1.00 92.12 300 SER A C 1
ATOM 2415 O O . SER A 1 300 ? 14.893 12.291 10.899 1.00 92.12 300 SER A O 1
ATOM 2417 N N . ASN A 1 301 ? 15.807 13.206 12.727 1.00 90.62 301 ASN A N 1
ATOM 2418 C CA . ASN A 1 301 ? 16.328 14.377 12.021 1.00 90.62 301 ASN A CA 1
ATOM 2419 C C . ASN A 1 301 ? 17.407 14.007 10.997 1.00 90.62 301 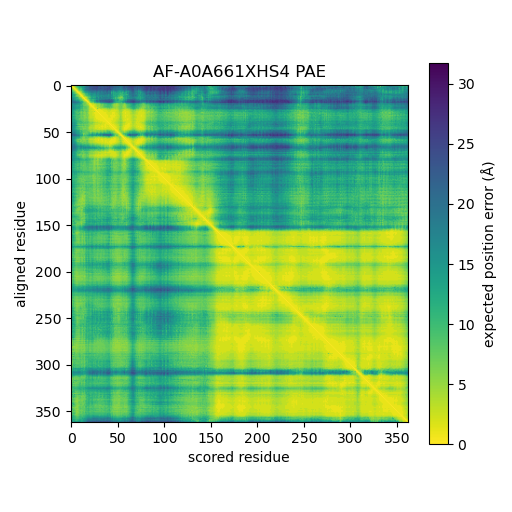ASN A C 1
ATOM 2421 O O . ASN A 1 301 ? 17.474 14.611 9.925 1.00 90.62 301 ASN A O 1
ATOM 2425 N N . ARG A 1 302 ? 18.226 12.988 11.285 1.00 90.00 302 ARG A N 1
ATOM 2426 C CA . ARG A 1 302 ? 19.202 12.446 10.331 1.00 90.00 302 ARG A CA 1
ATOM 2427 C C . ARG A 1 302 ? 18.519 11.752 9.148 1.00 90.00 302 ARG A C 1
ATOM 2429 O O . ARG A 1 302 ? 18.937 11.938 8.006 1.00 90.00 302 ARG A O 1
ATOM 2436 N N . LEU A 1 303 ? 17.462 10.979 9.393 1.00 86.56 303 LEU A N 1
ATOM 2437 C CA . LEU A 1 303 ? 16.683 10.333 8.333 1.00 86.56 303 LEU A CA 1
ATOM 2438 C C . LEU A 1 303 ? 16.020 11.374 7.423 1.00 86.56 303 LEU A C 1
ATOM 2440 O O . LEU A 1 303 ? 16.154 11.285 6.201 1.00 86.56 303 LEU A O 1
ATOM 2444 N N . ARG A 1 304 ? 15.421 12.423 7.998 1.00 86.12 304 ARG A N 1
ATOM 2445 C CA . ARG A 1 304 ? 14.854 13.546 7.235 1.00 86.12 304 ARG A CA 1
ATOM 2446 C C . ARG A 1 304 ? 15.904 14.287 6.404 1.00 86.12 304 ARG A C 1
ATOM 2448 O O . ARG A 1 304 ? 15.699 14.497 5.210 1.00 86.12 304 ARG A O 1
ATOM 2455 N N . SER A 1 305 ? 17.051 14.634 6.992 1.00 84.69 305 SER A N 1
ATOM 2456 C CA . SER A 1 305 ? 18.099 15.397 6.293 1.00 84.69 305 SER A CA 1
ATOM 2457 C C . SER A 1 305 ? 18.820 14.597 5.206 1.00 84.69 305 SER A C 1
ATOM 2459 O O . SER A 1 305 ? 19.221 15.164 4.193 1.00 84.69 305 SER A O 1
ATOM 2461 N N . SER A 1 306 ? 18.919 13.273 5.356 1.00 78.31 306 SER A N 1
ATOM 2462 C CA . SER A 1 306 ? 19.461 12.383 4.317 1.00 78.31 306 SER A CA 1
ATOM 2463 C C . SER A 1 306 ? 18.554 12.232 3.085 1.00 78.31 306 SER A C 1
ATOM 2465 O O . SER A 1 306 ? 18.927 11.556 2.127 1.00 78.31 306 SER A O 1
ATOM 2467 N N . GLY A 1 307 ? 17.360 12.837 3.100 1.00 69.44 307 GLY A N 1
ATOM 2468 C CA . GLY A 1 307 ? 16.352 12.672 2.057 1.00 69.44 307 GLY A CA 1
ATOM 2469 C C . GLY A 1 307 ? 15.679 11.300 2.082 1.00 69.44 307 GLY A C 1
ATOM 2470 O O . GLY A 1 307 ? 14.986 10.962 1.128 1.00 69.44 307 GLY A O 1
ATOM 2471 N N . SER A 1 308 ? 15.856 10.514 3.150 1.00 60.81 308 SER A N 1
ATOM 2472 C CA . SER A 1 308 ? 15.265 9.175 3.265 1.00 60.81 308 SER A CA 1
ATOM 2473 C C . SER A 1 308 ? 13.740 9.216 3.383 1.00 60.81 308 SER A C 1
ATOM 2475 O O . SER A 1 308 ? 13.083 8.285 2.944 1.00 60.81 308 SER A O 1
ATOM 2477 N N . THR A 1 309 ? 13.148 10.319 3.851 1.00 57.78 309 THR A N 1
ATOM 2478 C CA . THR A 1 309 ? 11.690 10.528 3.761 1.00 57.78 309 THR A CA 1
ATOM 2479 C C . THR A 1 309 ? 11.191 10.642 2.323 1.00 57.78 309 THR A C 1
ATOM 2481 O O . THR A 1 309 ? 10.088 10.205 2.028 1.00 57.78 309 THR A O 1
ATOM 2484 N N . LYS A 1 310 ? 12.020 11.120 1.382 1.00 58.91 310 LYS A N 1
ATOM 2485 C CA . LYS A 1 310 ? 11.711 11.060 -0.060 1.00 58.91 310 LYS A CA 1
ATOM 2486 C C . LYS A 1 310 ? 11.850 9.647 -0.641 1.00 58.91 310 LYS A C 1
ATOM 2488 O O . LYS A 1 310 ? 11.584 9.461 -1.823 1.00 58.91 310 LYS A O 1
ATOM 2493 N N . LYS A 1 311 ? 12.310 8.676 0.155 1.00 64.00 311 LYS A N 1
ATOM 2494 C CA . LYS A 1 311 ? 12.485 7.268 -0.226 1.00 64.00 311 LYS A CA 1
ATOM 2495 C C . LYS A 1 311 ? 11.393 6.357 0.360 1.00 64.00 311 LYS A C 1
ATOM 2497 O O . LYS A 1 311 ? 11.662 5.176 0.546 1.00 64.00 311 LYS A O 1
ATOM 2502 N N . GLY A 1 312 ? 10.217 6.897 0.687 1.00 77.69 312 GLY A N 1
ATOM 2503 C CA . GLY A 1 312 ? 9.081 6.104 1.169 1.00 77.69 312 GLY A CA 1
ATOM 2504 C C . GLY A 1 312 ? 9.234 5.634 2.614 1.00 77.69 312 GLY A C 1
ATOM 2505 O O . GLY A 1 312 ? 9.071 4.458 2.908 1.00 77.69 312 GLY A O 1
ATOM 2506 N N . LEU A 1 313 ? 9.611 6.529 3.533 1.00 86.25 313 LEU A N 1
ATOM 2507 C CA . LEU A 1 313 ? 9.541 6.251 4.973 1.00 86.25 313 LEU A CA 1
ATOM 2508 C C . LEU A 1 313 ? 8.287 6.894 5.561 1.00 86.25 313 LEU A C 1
ATOM 2510 O O . LEU A 1 313 ? 8.005 8.054 5.259 1.00 86.25 313 LEU A O 1
ATOM 2514 N N . VAL A 1 314 ? 7.592 6.171 6.440 1.00 89.56 314 VAL A N 1
ATOM 2515 C CA . VAL A 1 314 ? 6.377 6.672 7.099 1.00 89.56 314 VAL A CA 1
ATOM 2516 C C . VAL A 1 314 ? 6.749 7.451 8.357 1.00 89.56 314 VAL A C 1
ATOM 2518 O O . VAL A 1 314 ? 7.418 6.924 9.246 1.00 89.56 314 VAL A O 1
ATOM 2521 N N . ASP A 1 315 ? 6.334 8.715 8.407 1.00 91.94 315 ASP A N 1
ATOM 2522 C CA . ASP A 1 315 ? 6.560 9.628 9.528 1.00 91.94 315 ASP A CA 1
ATOM 2523 C C . ASP A 1 315 ? 5.367 9.569 10.493 1.00 91.94 315 ASP A C 1
ATOM 2525 O O . ASP A 1 315 ? 4.242 9.906 10.121 1.00 91.94 315 ASP A O 1
ATOM 2529 N N . PHE A 1 316 ? 5.619 9.135 11.727 1.00 93.56 316 PHE A N 1
ATOM 2530 C CA . PHE A 1 316 ? 4.644 9.088 12.813 1.00 93.56 316 PHE A CA 1
ATOM 2531 C C . PHE A 1 316 ? 4.958 10.215 13.798 1.00 93.56 316 PHE A C 1
ATOM 2533 O O . PHE A 1 316 ? 5.747 10.038 14.726 1.00 93.56 316 PHE A O 1
ATOM 2540 N N . ASP A 1 317 ? 4.396 11.396 13.539 1.00 91.12 317 ASP A N 1
ATOM 2541 C CA . ASP A 1 317 ? 4.529 12.599 14.374 1.00 91.12 317 ASP A CA 1
ATOM 2542 C C . ASP A 1 317 ? 5.978 12.956 14.743 1.00 91.12 317 ASP A C 1
ATOM 2544 O O . ASP A 1 317 ? 6.311 13.320 15.871 1.00 91.12 317 ASP A O 1
ATOM 2548 N N . GLY A 1 318 ? 6.882 12.862 13.770 1.00 91.06 318 GLY A N 1
ATOM 2549 C CA . GLY A 1 318 ? 8.288 13.172 13.969 1.00 91.06 318 GLY A CA 1
ATOM 2550 C C . GLY A 1 318 ? 9.164 11.948 14.247 1.00 91.06 318 GLY A C 1
ATOM 2551 O O . GLY A 1 318 ? 10.386 12.109 14.359 1.00 91.06 318 GLY A O 1
ATOM 2552 N N . GLN A 1 319 ? 8.599 10.747 14.336 1.00 94.56 319 GLN A N 1
ATOM 2553 C CA . GLN A 1 319 ? 9.324 9.512 14.630 1.00 94.56 319 GLN A CA 1
ATOM 2554 C C . GLN A 1 319 ? 9.151 8.464 13.528 1.00 94.56 319 GLN A C 1
ATOM 2556 O O . GLN A 1 319 ? 8.197 8.484 12.758 1.00 94.56 319 GLN A O 1
ATOM 2561 N N . PHE A 1 320 ? 10.098 7.532 13.460 1.00 95.31 320 PHE A N 1
ATOM 2562 C CA . PHE A 1 320 ? 10.078 6.393 12.547 1.00 95.31 320 PHE A CA 1
ATOM 2563 C C . PHE A 1 320 ? 10.163 5.104 13.357 1.00 95.31 320 PHE A C 1
ATOM 2565 O O . PHE A 1 320 ? 10.763 5.086 14.431 1.00 95.31 320 PHE A O 1
ATOM 2572 N N . ILE A 1 321 ? 9.602 4.013 12.842 1.00 96.44 321 ILE A N 1
ATOM 2573 C CA . ILE A 1 321 ? 9.722 2.694 13.474 1.00 96.44 321 ILE A CA 1
ATOM 2574 C C . ILE A 1 321 ? 10.979 2.001 12.939 1.00 96.44 321 ILE A C 1
ATOM 2576 O O . ILE A 1 321 ? 11.189 1.917 11.728 1.00 96.44 321 ILE A O 1
ATOM 2580 N N . HIS A 1 322 ? 11.819 1.508 13.844 1.00 94.44 322 HIS A N 1
ATOM 2581 C CA . HIS A 1 322 ? 13.009 0.716 13.564 1.00 94.44 322 HIS A CA 1
ATOM 2582 C C . HIS A 1 322 ? 12.825 -0.725 14.014 1.00 94.44 322 HIS A C 1
ATOM 2584 O O . HIS A 1 322 ? 12.375 -0.973 15.129 1.00 94.44 322 HIS A O 1
ATOM 2590 N N . PHE A 1 323 ? 13.284 -1.651 13.181 1.00 94.00 323 PHE A N 1
ATOM 2591 C CA . PHE A 1 323 ? 13.434 -3.064 13.502 1.00 94.00 323 PHE A CA 1
ATOM 2592 C C . PHE A 1 323 ? 14.918 -3.392 13.675 1.00 94.00 323 PHE A C 1
ATOM 2594 O O . PHE A 1 323 ? 15.759 -2.870 12.937 1.00 94.00 323 PHE A O 1
ATOM 2601 N N . SER A 1 324 ? 15.249 -4.226 14.658 1.00 90.88 324 SER A N 1
ATOM 2602 C CA . SER A 1 324 ? 16.621 -4.667 14.942 1.00 90.88 324 SER A CA 1
ATOM 2603 C C . SER A 1 324 ? 16.793 -6.158 14.659 1.00 90.88 324 SER A C 1
ATOM 2605 O O . SER A 1 324 ? 16.037 -6.969 15.188 1.00 90.88 324 SER A O 1
ATOM 2607 N N . PHE A 1 325 ? 17.828 -6.503 13.891 1.00 86.75 325 PHE A N 1
ATOM 2608 C CA . PHE A 1 325 ? 18.233 -7.874 13.564 1.00 86.75 325 PHE A CA 1
ATOM 2609 C C . PHE A 1 325 ? 19.736 -8.012 13.792 1.00 86.75 325 PHE A C 1
ATOM 2611 O O . PHE A 1 325 ? 20.541 -7.583 12.956 1.00 86.75 325 PHE A O 1
ATOM 2618 N N . GLY A 1 326 ? 20.114 -8.530 14.962 1.00 84.81 326 GLY A N 1
ATOM 2619 C CA . GLY A 1 326 ? 21.506 -8.515 15.413 1.00 84.81 326 GLY A CA 1
ATOM 2620 C C . GLY A 1 326 ? 22.077 -7.094 15.381 1.00 84.81 326 GLY A C 1
ATOM 2621 O O . GLY A 1 326 ? 21.511 -6.178 15.981 1.00 84.81 326 GLY A O 1
ATOM 2622 N N . ASP A 1 327 ? 23.154 -6.908 14.617 1.00 83.81 327 ASP A N 1
ATOM 2623 C CA . ASP A 1 327 ? 23.839 -5.619 14.445 1.00 83.81 327 ASP A CA 1
ATOM 2624 C C . ASP A 1 327 ? 23.234 -4.734 13.342 1.00 83.81 327 ASP A C 1
ATOM 2626 O O . ASP A 1 327 ? 23.681 -3.606 13.111 1.00 83.81 327 ASP A O 1
ATOM 2630 N N . THR A 1 328 ? 22.217 -5.226 12.631 1.00 82.38 328 THR A N 1
ATOM 2631 C CA . THR A 1 328 ? 21.578 -4.491 11.539 1.00 82.38 328 THR A CA 1
ATOM 2632 C C . THR A 1 328 ? 20.243 -3.897 11.964 1.00 82.38 328 THR A C 1
ATOM 2634 O O . THR A 1 328 ? 19.470 -4.492 12.713 1.00 82.38 328 THR A O 1
ATOM 2637 N N . THR A 1 329 ? 19.949 -2.701 11.455 1.00 86.19 329 THR A N 1
ATOM 2638 C CA . THR A 1 329 ? 18.650 -2.055 11.640 1.00 86.19 329 THR A CA 1
ATOM 2639 C C . THR A 1 329 ? 18.002 -1.749 10.302 1.00 86.19 329 THR A C 1
ATOM 2641 O O . THR A 1 329 ? 18.655 -1.376 9.314 1.00 86.19 329 THR A O 1
ATOM 2644 N N . CYS A 1 330 ? 16.684 -1.893 10.258 1.00 87.25 330 CYS A N 1
ATOM 2645 C CA . CYS A 1 330 ? 15.890 -1.414 9.144 1.00 87.25 330 CYS A CA 1
ATOM 2646 C C . CYS A 1 330 ? 14.754 -0.521 9.632 1.00 87.25 330 CYS A C 1
ATOM 2648 O O . CYS A 1 330 ? 14.381 -0.543 10.803 1.00 87.25 330 CYS A O 1
ATOM 2650 N N . THR A 1 331 ? 14.253 0.311 8.729 1.00 90.19 331 THR A N 1
ATOM 2651 C CA . THR A 1 331 ? 13.204 1.283 9.034 1.00 90.19 331 THR A CA 1
ATOM 2652 C C . THR A 1 331 ? 11.917 0.835 8.359 1.00 90.19 331 THR A C 1
ATOM 2654 O O . THR A 1 331 ? 11.948 0.375 7.215 1.00 90.19 331 THR A O 1
ATOM 2657 N N . PHE A 1 332 ? 10.801 0.967 9.072 1.00 91.31 332 PHE A N 1
ATOM 2658 C CA . PHE A 1 332 ? 9.466 0.720 8.550 1.00 91.31 332 PHE A CA 1
ATOM 2659 C C . PHE A 1 332 ? 9.176 1.653 7.373 1.00 91.31 332 PHE A C 1
ATOM 2661 O O . PHE A 1 332 ? 9.263 2.878 7.493 1.00 91.31 332 PHE A O 1
ATOM 2668 N N . ALA A 1 333 ? 8.886 1.045 6.229 1.00 88.75 333 ALA A N 1
ATOM 2669 C CA . ALA A 1 333 ? 8.740 1.730 4.959 1.00 88.75 333 ALA A CA 1
ATOM 2670 C C . ALA A 1 333 ? 7.262 1.849 4.557 1.00 88.75 333 ALA A C 1
ATOM 2672 O O . ALA A 1 333 ? 6.397 1.122 5.051 1.00 88.75 333 ALA A O 1
ATOM 2673 N N . GLU A 1 334 ? 6.991 2.789 3.660 1.00 87.25 334 GLU A N 1
ATOM 2674 C CA . GLU A 1 334 ? 5.673 3.087 3.105 1.00 87.25 334 GLU A CA 1
ATOM 2675 C C . GLU A 1 334 ? 5.076 1.867 2.409 1.00 87.25 334 GLU A C 1
ATOM 2677 O O . GLU A 1 334 ? 3.876 1.627 2.510 1.00 87.25 334 GLU A O 1
ATOM 2682 N N . GLU A 1 335 ? 5.908 1.024 1.793 1.00 84.56 335 GLU A N 1
ATOM 2683 C CA . GLU A 1 335 ? 5.424 -0.179 1.134 1.00 84.56 335 GLU A CA 1
ATOM 2684 C C . GLU A 1 335 ? 4.759 -1.133 2.137 1.00 84.56 335 GLU A C 1
ATOM 2686 O O . GLU A 1 335 ? 3.639 -1.601 1.952 1.00 84.56 335 GLU A O 1
ATOM 2691 N N . THR A 1 336 ? 5.416 -1.367 3.267 1.00 88.62 336 THR A N 1
ATOM 2692 C CA . THR A 1 336 ? 4.883 -2.217 4.332 1.00 88.62 336 THR A CA 1
ATOM 2693 C C . THR A 1 336 ? 3.580 -1.657 4.909 1.00 88.62 336 THR A C 1
ATOM 2695 O O . THR A 1 336 ? 2.654 -2.402 5.229 1.00 88.62 336 THR A O 1
ATOM 2698 N N . PHE A 1 337 ? 3.488 -0.333 5.015 1.00 92.94 337 PHE A N 1
ATOM 2699 C CA . PHE A 1 337 ? 2.284 0.355 5.467 1.00 92.94 337 PHE A CA 1
ATOM 2700 C C . PHE A 1 337 ? 1.120 0.197 4.483 1.00 92.94 337 PHE A C 1
ATOM 2702 O O . PHE A 1 337 ? 0.002 -0.137 4.875 1.00 92.94 337 PHE A O 1
ATOM 2709 N N . HIS A 1 338 ? 1.393 0.369 3.192 1.00 91.81 338 HIS A N 1
ATOM 2710 C CA . HIS A 1 338 ? 0.415 0.232 2.119 1.00 91.81 338 HIS A CA 1
ATOM 2711 C C . HIS A 1 338 ? -0.086 -1.208 1.959 1.00 91.81 338 HIS A C 1
ATOM 2713 O O . HIS A 1 338 ? -1.263 -1.401 1.655 1.00 91.81 338 HIS A O 1
ATOM 2719 N N . GLU A 1 339 ? 0.752 -2.220 2.206 1.00 91.38 339 GLU A N 1
ATOM 2720 C CA . GLU A 1 339 ? 0.302 -3.618 2.231 1.00 91.38 339 GLU A CA 1
ATOM 2721 C C . GLU A 1 339 ? -0.788 -3.827 3.299 1.00 91.38 339 GLU A C 1
ATOM 2723 O O . GLU A 1 339 ? -1.802 -4.478 3.038 1.00 91.38 339 GLU A O 1
ATOM 2728 N N . MET A 1 340 ? -0.637 -3.216 4.480 1.00 95.19 340 MET A N 1
ATOM 2729 C CA . MET A 1 340 ? -1.654 -3.304 5.532 1.00 95.19 340 MET A CA 1
ATOM 2730 C C . MET A 1 340 ? -2.929 -2.548 5.164 1.00 95.19 340 MET A C 1
ATOM 2732 O O . MET A 1 340 ? -4.018 -3.114 5.205 1.00 95.19 340 MET A O 1
ATOM 2736 N N . LEU A 1 341 ? -2.806 -1.273 4.789 1.00 94.69 341 LEU A N 1
ATOM 2737 C CA . LEU A 1 341 ? -3.973 -0.411 4.589 1.00 94.69 341 LEU A CA 1
ATOM 2738 C C . LEU A 1 341 ? -4.732 -0.716 3.303 1.00 94.69 341 LEU A C 1
ATOM 2740 O O . LEU A 1 341 ? -5.962 -0.755 3.282 1.00 94.69 341 LEU A O 1
ATOM 2744 N N . PHE A 1 342 ? -3.996 -0.895 2.212 1.00 92.88 342 PHE A N 1
ATOM 2745 C CA . PHE A 1 342 ? -4.581 -0.901 0.882 1.00 92.88 342 PHE A CA 1
ATOM 2746 C C . PHE A 1 342 ? -4.670 -2.295 0.287 1.00 92.88 342 PHE A C 1
ATOM 2748 O O . PHE A 1 342 ? -5.610 -2.543 -0.470 1.00 92.88 342 PHE A O 1
ATOM 2755 N N . ASN A 1 343 ? -3.761 -3.202 0.673 1.00 92.19 343 ASN A N 1
ATOM 2756 C CA . ASN A 1 343 ? -3.851 -4.613 0.299 1.00 92.19 343 ASN A CA 1
ATOM 2757 C C . ASN A 1 343 ? -4.566 -5.502 1.314 1.00 92.19 343 ASN A C 1
ATOM 2759 O O . ASN A 1 343 ? -4.751 -6.686 1.058 1.00 92.19 343 ASN A O 1
ATOM 2763 N N . TRP A 1 344 ? -4.996 -4.937 2.440 1.00 95.31 344 TRP A N 1
ATOM 2764 C CA . TRP A 1 344 ? -5.686 -5.651 3.512 1.00 95.31 344 TRP A CA 1
ATOM 2765 C C . TRP A 1 344 ? -4.895 -6.839 4.066 1.00 95.31 344 TRP A C 1
ATOM 2767 O O . TRP A 1 344 ? -5.468 -7.858 4.456 1.00 95.31 344 TRP A O 1
ATOM 2777 N N . VAL A 1 345 ? -3.567 -6.720 4.094 1.00 94.38 345 VAL A N 1
ATOM 2778 C CA . VAL A 1 345 ? -2.682 -7.706 4.716 1.00 94.38 345 VAL A CA 1
ATOM 2779 C C . VAL A 1 345 ? -2.688 -7.495 6.223 1.00 94.38 345 VAL A C 1
ATOM 2781 O O . VAL A 1 345 ? -2.507 -6.379 6.706 1.00 94.38 345 VAL A O 1
ATOM 2784 N N . ARG A 1 346 ? -2.861 -8.570 6.990 1.00 97.12 346 ARG A N 1
ATOM 2785 C CA . ARG A 1 346 ? -2.851 -8.491 8.452 1.00 97.12 346 ARG A CA 1
ATOM 2786 C C . ARG A 1 346 ? -1.494 -7.980 8.969 1.00 97.12 346 ARG A C 1
ATOM 2788 O O . ARG A 1 346 ? -0.463 -8.501 8.528 1.00 97.12 346 ARG A O 1
ATOM 2795 N N . PRO A 1 347 ? -1.460 -7.017 9.913 1.00 97.50 347 PRO A N 1
ATOM 2796 C CA . PRO A 1 347 ? -0.226 -6.570 10.558 1.00 97.50 347 PRO A CA 1
ATOM 2797 C C . PRO A 1 347 ? 0.646 -7.713 11.090 1.00 97.50 347 PRO A C 1
ATOM 2799 O O . PRO A 1 347 ? 1.867 -7.667 10.946 1.00 97.50 347 PRO A O 1
ATOM 2802 N N . ILE A 1 348 ? 0.045 -8.785 11.619 1.00 96.75 348 ILE A N 1
ATOM 2803 C CA . ILE A 1 348 ? 0.806 -9.957 12.071 1.00 96.75 348 ILE A CA 1
ATOM 2804 C C . ILE A 1 348 ? 1.542 -10.674 10.927 1.00 96.75 348 ILE A C 1
ATOM 2806 O O . ILE A 1 348 ? 2.689 -11.085 11.080 1.00 96.75 348 ILE A O 1
ATOM 2810 N N . SER A 1 349 ? 0.934 -10.767 9.740 1.00 94.12 349 SER A N 1
ATOM 2811 C CA . SER A 1 349 ? 1.576 -11.374 8.567 1.00 94.12 349 SER A CA 1
ATOM 2812 C C . SER A 1 349 ? 2.735 -10.530 8.049 1.00 94.12 349 SER A C 1
ATOM 2814 O O . SER A 1 349 ? 3.731 -11.075 7.581 1.00 94.12 349 SER A O 1
ATOM 2816 N N . ILE A 1 350 ? 2.635 -9.205 8.164 1.00 92.81 350 ILE A N 1
ATOM 2817 C CA . ILE A 1 350 ? 3.746 -8.301 7.866 1.00 92.81 350 ILE A CA 1
ATOM 2818 C C . ILE A 1 350 ? 4.938 -8.567 8.787 1.00 92.81 350 ILE A C 1
ATOM 2820 O O . ILE A 1 350 ? 6.069 -8.627 8.309 1.00 92.81 350 ILE A O 1
ATOM 2824 N N . ILE A 1 351 ? 4.703 -8.759 10.086 1.00 94.06 351 ILE A N 1
ATOM 2825 C CA . ILE A 1 351 ? 5.766 -9.052 11.057 1.00 94.06 351 ILE A CA 1
ATOM 2826 C C . ILE A 1 351 ? 6.501 -10.346 10.686 1.00 94.06 351 ILE A C 1
ATOM 2828 O O . ILE A 1 351 ? 7.733 -10.361 10.642 1.00 94.06 351 ILE A O 1
ATOM 2832 N N . GLU A 1 352 ? 5.766 -11.406 10.349 1.00 91.31 352 GLU A N 1
ATOM 2833 C CA . GLU A 1 352 ? 6.366 -12.683 9.941 1.00 91.31 352 GLU A CA 1
ATOM 2834 C C . GLU A 1 352 ? 7.168 -12.566 8.639 1.00 91.31 352 GLU A C 1
ATOM 2836 O O . GLU A 1 352 ? 8.294 -13.062 8.552 1.00 91.31 352 GLU A O 1
ATOM 2841 N N . LEU A 1 353 ? 6.658 -11.824 7.653 1.00 85.81 353 LEU A N 1
ATOM 2842 C CA . LEU A 1 353 ? 7.406 -11.536 6.429 1.00 85.81 353 LEU A CA 1
ATOM 2843 C C . LEU A 1 353 ? 8.698 -10.746 6.718 1.00 85.81 353 LEU A C 1
ATOM 2845 O O . LEU A 1 353 ? 9.737 -11.011 6.112 1.00 85.81 353 LEU A O 1
ATOM 2849 N N . ILE A 1 354 ? 8.668 -9.784 7.650 1.00 87.69 354 ILE A N 1
ATOM 2850 C CA . ILE A 1 354 ? 9.854 -9.002 8.035 1.00 87.69 354 ILE A CA 1
ATOM 2851 C C . ILE A 1 354 ? 10.912 -9.930 8.658 1.00 87.69 354 ILE A C 1
ATOM 2853 O O . ILE A 1 354 ? 12.094 -9.821 8.324 1.00 87.69 354 ILE A O 1
ATOM 2857 N N . LYS A 1 355 ? 10.495 -10.866 9.519 1.00 87.56 355 LYS A N 1
ATOM 2858 C CA . LYS A 1 355 ? 11.379 -11.858 10.157 1.00 87.56 355 LYS A CA 1
ATOM 2859 C C . LYS A 1 355 ? 12.026 -12.809 9.142 1.00 87.56 355 LYS A C 1
ATOM 2861 O O . LYS A 1 355 ? 13.184 -13.184 9.299 1.00 87.56 355 LYS A O 1
ATOM 2866 N N . GLN A 1 356 ? 11.338 -13.161 8.058 1.00 81.94 356 GLN A N 1
ATOM 2867 C CA . GLN A 1 356 ? 11.947 -13.964 6.988 1.00 81.94 356 GLN A CA 1
ATOM 2868 C C . GLN A 1 356 ? 13.054 -13.207 6.247 1.00 81.94 356 GLN A C 1
ATOM 2870 O O . GLN A 1 356 ? 14.087 -13.782 5.905 1.00 81.94 356 GLN A O 1
ATOM 2875 N N . ILE A 1 357 ? 12.881 -11.900 6.038 1.00 74.38 357 ILE A N 1
ATOM 2876 C CA . ILE A 1 357 ? 13.894 -11.068 5.375 1.00 74.38 357 ILE A CA 1
ATOM 2877 C C . ILE A 1 357 ? 15.176 -10.981 6.206 1.00 74.38 357 ILE A C 1
ATOM 2879 O O . ILE A 1 357 ? 16.259 -10.899 5.625 1.00 74.38 357 ILE A O 1
ATOM 2883 N N . SER A 1 358 ? 15.084 -11.006 7.539 1.00 71.06 358 SER A N 1
ATOM 2884 C CA . SER A 1 358 ? 16.281 -11.019 8.383 1.00 71.06 358 SER A CA 1
ATOM 2885 C C . SER A 1 358 ? 17.052 -12.327 8.311 1.00 71.06 358 SER A C 1
ATOM 2887 O O . SER A 1 358 ? 18.275 -12.282 8.256 1.00 71.06 358 SER A O 1
ATOM 2889 N N . LEU A 1 359 ? 16.358 -13.465 8.215 1.00 70.06 359 LEU A N 1
ATOM 2890 C CA . LEU A 1 359 ? 17.000 -14.778 8.090 1.00 70.06 359 LEU A CA 1
ATOM 2891 C C . LEU A 1 359 ? 17.795 -14.931 6.787 1.00 70.06 359 LEU A C 1
ATOM 2893 O O . LEU A 1 359 ? 18.781 -15.647 6.756 1.00 70.06 359 LEU A O 1
ATOM 2897 N N . LEU A 1 360 ? 17.406 -14.236 5.712 1.00 64.06 360 LEU A N 1
ATOM 2898 C CA . LEU A 1 360 ? 18.142 -14.250 4.438 1.00 64.06 360 LEU A CA 1
ATOM 2899 C C . LEU A 1 360 ? 19.447 -13.432 4.460 1.00 64.06 360 LEU A C 1
ATOM 2901 O O . LEU A 1 360 ? 20.135 -13.364 3.439 1.00 64.06 360 LEU A O 1
ATOM 2905 N N . ARG A 1 361 ? 19.745 -12.734 5.562 1.00 59.69 361 ARG A N 1
ATOM 2906 C CA . ARG A 1 361 ? 20.927 -11.866 5.698 1.00 59.69 361 ARG A CA 1
ATOM 2907 C C . ARG A 1 361 ? 21.973 -12.390 6.676 1.00 59.69 361 ARG A C 1
ATOM 2909 O O . ARG A 1 361 ? 23.076 -11.843 6.681 1.00 59.69 361 ARG A O 1
ATOM 2916 N N . GLU A 1 362 ? 21.602 -13.365 7.495 1.00 55.47 362 GLU A N 1
ATOM 2917 C CA . GLU A 1 362 ? 22.532 -14.191 8.270 1.00 55.47 362 GLU A CA 1
ATOM 2918 C C . GLU A 1 362 ? 23.143 -15.255 7.352 1.00 55.47 362 GLU A C 1
ATOM 2920 O O . GLU A 1 362 ? 24.364 -15.499 7.487 1.00 55.47 362 GLU A O 1
#

Solvent-accessible surface area (backbone atoms only — not comparable to full-atom values): 20452 Å² total; per-residue (Å²): 90,76,56,66,79,78,95,49,55,64,61,83,55,49,69,64,91,83,77,79,64,71,90,81,49,77,52,68,65,51,51,52,51,30,58,58,46,50,68,40,94,51,33,45,45,44,68,29,80,85,43,83,52,32,87,76,35,43,29,43,34,39,35,53,39,81,93,74,75,42,77,47,81,44,78,42,65,84,76,78,61,70,70,53,53,56,50,50,53,31,58,74,65,66,42,71,67,44,51,50,52,49,36,74,76,44,36,74,64,42,52,54,51,50,54,50,48,54,51,43,52,54,36,48,57,47,40,58,61,49,48,75,51,68,60,46,80,41,74,26,68,90,42,80,91,41,78,38,69,39,69,70,86,76,64,78,77,45,65,44,39,65,58,53,45,52,27,44,58,42,9,73,75,62,52,30,29,74,53,75,46,80,79,23,36,38,43,23,22,22,35,36,81,42,70,67,46,38,52,52,34,55,49,49,43,31,50,51,47,36,34,77,71,73,44,52,62,46,77,77,69,45,80,79,63,95,58,45,73,60,59,44,67,69,59,72,66,45,54,45,72,70,36,74,80,42,78,81,47,65,62,78,90,73,52,75,54,60,68,66,61,55,50,32,45,74,72,44,42,30,40,50,36,36,39,74,40,68,70,40,43,32,49,51,30,43,80,70,75,41,49,44,44,71,47,52,70,71,53,30,52,49,41,53,72,71,46,44,52,83,69,45,42,49,76,59,94,73,27,34,47,34,39,54,54,90,96,44,62,35,38,53,21,37,55,54,51,42,38,35,67,52,54,32,32,34,66,65,37,52,49,53,49,53,54,52,55,51,62,77,72,112

Radius of gyration: 24.82 Å; Cα contacts (8 Å, |Δi|>4): 511; chains: 1; bounding box: 61×46×73 Å

Nearest PDB structures (foldseek):
  7ype-assembly1_A  TM=2.149E-01  e=5.254E+00  African swine fever virus
  9f1b-assembly1_Ct  TM=1.569E-01  e=8.192E+00  Homo sapiens